Protein AF-A0ABC8WAW1-F1 (afdb_monomer)

Secondary structure (DSSP, 8-state):
------S----HHHHHHTT----HHHHHHHHHHHHHHHHHHHHHHHHHHHHHHHHHTTEES----HHHHHHTT----HHHHHHHHHHTTTGGGHHHHHHHHHHHHHHHH-SS-EEEEEEEEESSS-EEEEEEEEETT-EEESTTTTPPPSEE-TTEEEEEEEEPPTTSS--EEEEEEEE---SSSSPPEEEEEEEE-SSTTSPPEEEEEEE-TTTTTT-HHHHHHHHHH--SEEEEEETTEEEEEEE-SSSSPEEEEEEEE-PPPP-

Sequence (267 aa):
MAENCFGEPVTNETLEKMGLPETRENRAQVAMSVMYDDDRKGQATRLNNRERSEMTENCFGEPVTNETLEKMGLPQTRENRARVAMSVMYDDDRKGQATRYVQNLKQLYGNGASTLCLLYNATGNGITYRARKDWWNGSLYGPSNNNYPPVIFNGQWAAFLHVHDQGAATGSVGAVVYQGTNETGSPPDLLVAWSTPWSQVYSNTAYCQIGDTDFWAGHWDEIEQKLGSTGYSWNSTAQRHVIDVQTERGTSPTFTAVIRLITSSVE

Radius of gyration: 24.32 Å; Cα contacts (8 Å, |Δi|>4): 564; chains: 1; bounding box: 82×60×54 Å

Mean predicted 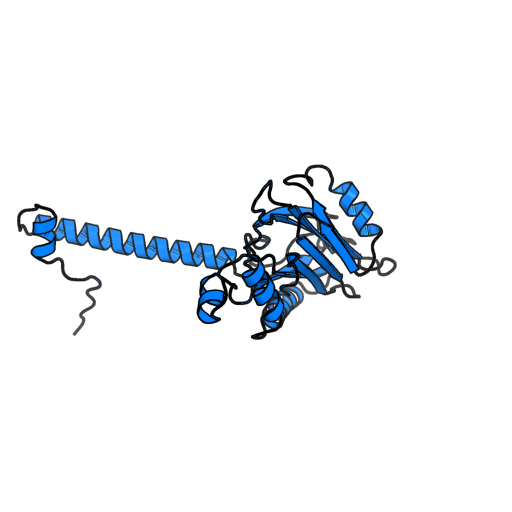aligned error: 11.36 Å

Solvent-accessible surface area (backbone atoms only — not comparable to full-atom values): 13997 Å² total; per-residue (Å²): 142,84,89,86,75,89,72,84,79,86,47,72,68,58,36,58,77,68,73,47,72,98,40,79,64,52,53,51,52,51,50,48,53,51,52,54,48,52,50,48,51,52,47,50,52,50,47,53,50,47,53,50,42,73,38,33,78,47,49,24,55,72,64,36,43,59,68,54,27,52,78,68,75,43,72,78,44,51,58,49,26,13,52,52,12,60,72,46,55,69,45,95,48,19,50,55,54,28,48,52,53,25,50,50,49,45,62,73,68,51,87,68,28,20,33,34,36,37,39,35,29,17,52,24,46,56,30,32,56,75,50,72,47,58,41,75,64,19,44,57,57,61,90,68,80,54,59,75,62,51,48,42,40,10,28,16,26,33,34,44,31,34,26,30,30,88,95,50,94,35,21,14,29,40,34,43,28,29,33,46,78,48,96,86,61,80,33,37,26,43,37,42,33,43,35,25,48,54,53,83,90,51,74,40,15,11,28,47,45,66,43,56,66,77,60,61,76,87,41,59,68,60,49,52,55,50,34,73,71,44,40,40,46,35,65,30,77,46,96,60,34,36,39,44,30,34,36,44,75,73,52,62,16,52,31,40,35,43,35,30,45,67,63,79,82,80,131

Foldseek 3Di:
DDDPDPDDQCDPVNCVVVVHPPDPVVSVVVVVVRVVVVVVVVVVVVVVVVVVCLLPVQKFDDFQALVVCVVVVHPRDLLVSLVVLVVCLPPPNRVVVNVVVLVVQDVVVDDFQKEWEKEAASRSFKWAWDDKDWPQPKFWTDPSPRDFNGIHHHNIIGITMIGHDPPDLFHRWMKTWIWADDPPDATKIKMKIWTQGSDPVAWIFIDIEIGGPPVCVVCVVVVVVVRSVGHQWDWYDDPQKIKTWGWDTDSYIYIYIYIGGNRDDDD

pLDDT: mean 84.45, std 17.97, range [32.31, 98.88]

Structure (mmCIF, N/CA/C/O backbone):
data_AF-A0ABC8WAW1-F1
#
_entry.id   AF-A0ABC8WAW1-F1
#
loop_
_atom_site.group_PDB
_atom_site.id
_atom_site.type_symbol
_atom_site.label_atom_id
_atom_site.label_alt_id
_atom_site.label_comp_id
_atom_site.label_asym_id
_atom_site.label_entity_id
_atom_site.label_seq_id
_atom_site.pdbx_PDB_ins_code
_atom_site.Cartn_x
_atom_site.Cartn_y
_atom_site.Cartn_z
_atom_site.occupancy
_atom_site.B_iso_or_equiv
_atom_site.auth_seq_id
_atom_site.auth_comp_id
_atom_site.auth_asym_id
_atom_site.auth_atom_id
_atom_site.pdbx_PDB_model_num
ATOM 1 N N . MET A 1 1 ? -36.570 -44.549 -3.138 1.00 38.53 1 MET A N 1
ATOM 2 C CA . MET A 1 1 ? -35.994 -43.537 -2.233 1.00 38.53 1 MET A CA 1
ATOM 3 C C . MET A 1 1 ? -35.293 -42.501 -3.089 1.00 38.53 1 MET A C 1
ATOM 5 O O . MET A 1 1 ? -34.277 -42.832 -3.683 1.00 38.53 1 MET A O 1
ATOM 9 N N . ALA A 1 2 ? -35.892 -41.322 -3.229 1.00 32.38 2 ALA A N 1
ATOM 10 C CA . ALA A 1 2 ? -35.260 -40.111 -3.749 1.00 32.38 2 ALA A CA 1
ATOM 11 C C . ALA A 1 2 ? -36.186 -38.933 -3.403 1.00 32.38 2 ALA A C 1
ATOM 13 O O . ALA A 1 2 ? -37.047 -38.563 -4.194 1.00 32.38 2 ALA A O 1
ATOM 14 N N . GLU A 1 3 ? -36.056 -38.403 -2.187 1.00 33.09 3 GLU A N 1
ATOM 15 C CA . GLU A 1 3 ? -36.603 -37.095 -1.821 1.00 33.09 3 GLU A CA 1
ATOM 16 C C . GLU A 1 3 ? -35.475 -36.074 -1.966 1.00 33.09 3 GLU A C 1
ATOM 18 O O . GLU A 1 3 ? -34.629 -35.937 -1.092 1.00 33.09 3 GLU A O 1
ATOM 23 N N . ASN A 1 4 ? -35.454 -35.383 -3.103 1.00 37.44 4 ASN A N 1
ATOM 24 C CA . ASN A 1 4 ? -34.840 -34.065 -3.217 1.00 37.44 4 ASN A CA 1
ATOM 25 C C . ASN A 1 4 ? -35.990 -33.079 -3.435 1.00 37.44 4 ASN A C 1
ATOM 27 O O . ASN A 1 4 ? -36.364 -32.802 -4.572 1.00 37.44 4 ASN A O 1
ATOM 31 N N . CYS A 1 5 ? -36.579 -32.591 -2.346 1.00 35.19 5 CYS A N 1
ATOM 32 C CA . CYS A 1 5 ? -37.456 -31.423 -2.363 1.00 35.19 5 CYS A CA 1
ATOM 33 C C . CYS A 1 5 ? -36.737 -30.317 -1.590 1.00 35.19 5 CYS A C 1
ATOM 35 O O . CYS A 1 5 ? -36.774 -30.285 -0.364 1.00 35.19 5 CYS A O 1
ATOM 37 N N . PHE A 1 6 ? -36.009 -29.464 -2.309 1.00 39.62 6 PHE A N 1
ATOM 38 C CA . PHE A 1 6 ? -35.493 -28.216 -1.752 1.00 39.62 6 PHE A CA 1
ATOM 39 C C . PHE A 1 6 ? -36.656 -27.219 -1.630 1.00 39.62 6 PHE A C 1
ATOM 41 O O . PHE A 1 6 ? -37.360 -26.982 -2.611 1.00 39.62 6 PHE A O 1
ATOM 48 N N . GLY A 1 7 ? -36.834 -26.660 -0.429 1.00 51.91 7 GLY A N 1
ATOM 49 C CA . GLY A 1 7 ? -37.840 -25.646 -0.086 1.00 51.91 7 GLY A CA 1
ATOM 50 C C . GLY A 1 7 ? -38.801 -26.118 1.010 1.00 51.91 7 GLY A C 1
ATOM 51 O O . GLY A 1 7 ? -39.309 -27.238 0.949 1.00 51.91 7 GLY A O 1
ATOM 52 N N . GLU A 1 8 ? -39.047 -25.279 2.023 1.00 54.25 8 GLU A N 1
ATOM 53 C CA . GLU A 1 8 ? -40.097 -25.550 3.014 1.00 54.25 8 GLU A CA 1
ATOM 54 C C . GLU A 1 8 ? -41.466 -25.676 2.310 1.00 54.25 8 GLU A C 1
ATOM 56 O O . GLU A 1 8 ? -41.761 -24.906 1.390 1.00 54.25 8 GLU A O 1
ATOM 61 N N . PRO A 1 9 ? -42.321 -26.639 2.697 1.00 60.41 9 PRO A N 1
ATOM 62 C CA . PRO A 1 9 ? -43.631 -26.800 2.077 1.00 60.41 9 PRO A CA 1
ATOM 63 C C . PRO A 1 9 ? -44.502 -25.562 2.334 1.00 60.41 9 PRO A C 1
ATOM 65 O O . PRO A 1 9 ? -44.691 -25.164 3.481 1.00 60.41 9 PRO A O 1
ATOM 68 N N . VAL A 1 10 ? -45.076 -24.974 1.274 1.00 63.66 10 VAL A N 1
ATOM 69 C CA . VAL A 1 10 ? -46.037 -23.860 1.392 1.00 63.66 10 VAL A CA 1
ATOM 70 C C . VAL A 1 10 ? -47.232 -24.325 2.224 1.00 63.66 10 VAL A C 1
ATOM 72 O O . VAL A 1 10 ? -47.989 -25.202 1.798 1.00 63.66 10 VAL A O 1
ATOM 75 N N . THR A 1 11 ? -47.392 -23.757 3.420 1.00 75.75 11 THR A N 1
ATOM 76 C CA . THR A 1 11 ? -48.446 -24.144 4.362 1.00 75.75 11 THR A CA 1
ATOM 77 C C . THR A 1 11 ? -49.725 -23.343 4.119 1.00 75.75 11 THR A C 1
ATOM 79 O O . THR A 1 11 ? -49.719 -22.284 3.485 1.00 75.75 11 THR A O 1
ATOM 82 N N . ASN A 1 12 ? -50.849 -23.829 4.653 1.00 68.50 12 ASN A N 1
ATOM 83 C CA . ASN A 1 12 ? -52.116 -23.088 4.621 1.00 68.50 12 ASN A CA 1
ATOM 84 C C . ASN A 1 12 ? -52.018 -21.738 5.336 1.00 68.50 12 ASN A C 1
ATOM 86 O O . ASN A 1 12 ? -52.619 -20.763 4.895 1.00 68.50 12 ASN A O 1
ATOM 90 N N . GLU A 1 13 ? -51.174 -21.658 6.363 1.00 74.06 13 GLU A N 1
ATOM 91 C CA . GLU A 1 13 ? -50.898 -20.424 7.091 1.00 74.06 13 GLU A CA 1
ATOM 92 C C . GLU A 1 13 ? -50.236 -19.358 6.194 1.00 74.06 13 GLU A C 1
ATOM 94 O O . GLU A 1 13 ? -50.498 -18.164 6.341 1.00 74.06 13 GLU A O 1
ATOM 99 N N . THR A 1 14 ? -49.405 -19.768 5.225 1.00 69.94 14 THR A N 1
ATOM 100 C CA . THR A 1 14 ? -48.786 -18.858 4.248 1.00 69.94 14 THR A CA 1
ATOM 101 C C . THR A 1 14 ? -49.826 -18.245 3.305 1.00 69.94 14 THR A C 1
ATOM 103 O O . THR A 1 14 ? -49.771 -17.049 3.029 1.00 69.94 14 THR A O 1
ATOM 106 N N . LEU A 1 15 ? -50.800 -19.033 2.837 1.00 64.38 15 LEU A N 1
ATOM 107 C CA . LEU A 1 15 ? -51.861 -18.561 1.934 1.00 64.38 15 LEU A CA 1
ATOM 108 C C . LEU A 1 15 ? -52.845 -17.627 2.645 1.00 64.38 15 LEU A C 1
ATOM 110 O O . LEU A 1 15 ? -53.231 -16.602 2.081 1.00 64.38 15 LEU A O 1
ATOM 114 N N . GLU A 1 16 ? -53.196 -17.946 3.894 1.00 73.06 16 GLU A N 1
ATOM 115 C CA . GLU A 1 16 ? -54.063 -17.110 4.730 1.00 73.06 16 GLU A CA 1
ATOM 116 C C . GLU A 1 16 ? -53.426 -15.747 5.023 1.00 73.06 16 GLU A C 1
ATOM 118 O O . GLU A 1 16 ? -54.088 -14.719 4.874 1.00 73.06 16 GLU A O 1
ATOM 123 N N . LYS A 1 17 ? -52.122 -15.705 5.341 1.00 76.56 17 LYS A N 1
ATOM 124 C CA . LYS A 1 17 ? -51.378 -14.443 5.533 1.00 76.56 17 LYS A CA 1
ATOM 125 C C . LYS A 1 17 ? -51.334 -13.573 4.273 1.00 76.56 17 LYS A C 1
ATOM 127 O O . LYS A 1 17 ? -51.223 -12.355 4.386 1.00 76.56 17 LYS A O 1
ATOM 132 N N . MET A 1 18 ? -51.431 -14.180 3.089 1.00 72.69 18 MET A N 1
ATOM 133 C CA . MET A 1 18 ? -51.460 -13.488 1.795 1.00 72.69 18 MET A CA 1
ATOM 134 C C . MET A 1 18 ? -52.886 -13.173 1.305 1.00 72.69 18 MET A C 1
ATOM 136 O O . MET A 1 18 ? -53.038 -12.563 0.248 1.00 72.69 18 MET A O 1
ATOM 140 N N . GLY A 1 19 ? -53.930 -13.567 2.048 1.00 76.50 19 GLY A N 1
ATOM 141 C CA . GLY A 1 19 ? -55.331 -13.335 1.681 1.00 76.50 19 GLY A CA 1
ATOM 142 C C . GLY A 1 19 ? -55.791 -14.095 0.431 1.00 76.50 19 GLY A C 1
ATOM 143 O O . GLY A 1 19 ? -56.735 -13.665 -0.232 1.00 76.50 19 GLY A O 1
ATOM 144 N N . LEU A 1 20 ? -55.123 -15.199 0.078 1.00 73.44 20 LEU A N 1
ATOM 145 C CA . LEU A 1 20 ? -55.411 -15.972 -1.132 1.00 73.44 20 LEU A CA 1
ATOM 146 C C . LEU A 1 20 ? -56.270 -17.207 -0.810 1.00 73.44 20 LEU A C 1
ATOM 148 O O . LEU A 1 20 ? -55.967 -17.923 0.145 1.00 73.44 20 LEU A O 1
ATOM 152 N N . PRO A 1 21 ? -57.311 -17.517 -1.610 1.00 74.12 21 PRO A N 1
ATOM 153 C CA . PRO A 1 21 ? -58.107 -18.722 -1.403 1.00 74.12 21 PRO A CA 1
ATOM 154 C C . PRO A 1 21 ? -57.276 -19.987 -1.659 1.00 74.12 21 PRO A C 1
ATOM 156 O O . PRO A 1 21 ? -56.415 -20.009 -2.543 1.00 74.12 21 PRO A O 1
ATOM 159 N N . GLU A 1 22 ? -57.562 -21.052 -0.908 1.00 74.31 22 GLU A N 1
ATOM 160 C CA . GLU A 1 22 ? -56.828 -22.323 -0.934 1.00 74.31 22 GLU A CA 1
ATOM 161 C C . GLU A 1 22 ? -57.135 -23.133 -2.206 1.00 74.31 22 GLU A C 1
ATOM 163 O O . GLU A 1 22 ? -57.872 -24.117 -2.211 1.00 74.31 22 GLU A O 1
ATOM 168 N N . THR A 1 23 ? -56.569 -22.693 -3.326 1.00 76.25 23 THR A N 1
ATOM 169 C CA . THR A 1 23 ? -56.676 -23.373 -4.616 1.00 76.25 23 THR A CA 1
ATOM 170 C C . THR A 1 23 ? -55.338 -23.984 -5.010 1.00 76.25 23 THR A C 1
ATOM 172 O O . THR A 1 23 ? -54.260 -23.514 -4.631 1.00 76.25 23 THR A O 1
ATOM 175 N N . ARG A 1 24 ? -55.396 -25.050 -5.816 1.00 69.75 24 ARG A N 1
ATOM 176 C CA . ARG A 1 24 ? -54.202 -25.701 -6.375 1.00 69.75 24 ARG A CA 1
ATOM 177 C C . ARG A 1 24 ? -53.339 -24.723 -7.181 1.00 69.75 24 ARG A C 1
ATOM 179 O O . ARG A 1 24 ? -52.119 -24.845 -7.180 1.00 69.75 24 ARG A O 1
ATOM 186 N N . GLU A 1 25 ? -53.975 -23.760 -7.839 1.00 65.00 25 GLU A N 1
ATOM 187 C CA . GLU A 1 25 ? -53.322 -22.733 -8.648 1.00 65.00 25 GLU A CA 1
ATOM 188 C C . GLU A 1 25 ? -52.611 -21.685 -7.781 1.00 65.00 25 GLU A C 1
ATOM 190 O O . GLU A 1 25 ? -51.430 -21.421 -7.996 1.00 65.00 25 GLU A O 1
ATOM 195 N N . ASN A 1 26 ? -53.265 -21.184 -6.728 1.00 65.88 26 ASN A N 1
ATOM 196 C CA . ASN A 1 26 ? -52.655 -20.222 -5.804 1.00 65.88 26 ASN A CA 1
ATOM 197 C C . ASN A 1 26 ? -51.479 -20.835 -5.034 1.00 65.88 26 ASN A C 1
ATOM 199 O O . ASN A 1 26 ? -50.445 -20.192 -4.869 1.00 65.88 26 ASN A O 1
ATOM 203 N N . ARG A 1 27 ? -51.585 -22.111 -4.634 1.00 70.62 27 ARG A N 1
ATOM 204 C CA . ARG A 1 27 ? -50.461 -22.858 -4.044 1.00 70.62 27 ARG A CA 1
ATOM 205 C C . ARG A 1 27 ? -49.265 -22.950 -4.988 1.00 70.62 27 ARG A C 1
ATOM 207 O O . ARG A 1 27 ? -48.136 -22.755 -4.550 1.00 70.62 27 ARG A O 1
ATOM 214 N N . ALA A 1 28 ? -49.502 -23.228 -6.270 1.00 62.31 28 ALA A N 1
ATOM 215 C CA . ALA A 1 28 ? -48.438 -23.316 -7.266 1.00 62.31 28 ALA A CA 1
ATOM 216 C C . ALA A 1 28 ? -47.782 -21.951 -7.537 1.00 62.31 28 ALA A C 1
ATOM 218 O O . ALA A 1 28 ? -46.563 -21.881 -7.671 1.00 62.31 28 ALA A O 1
ATOM 219 N N . GLN A 1 29 ? -48.564 -20.867 -7.571 1.00 62.28 29 GLN A N 1
ATOM 220 C CA . GLN A 1 29 ? -48.042 -19.510 -7.760 1.00 62.28 29 GLN A CA 1
ATOM 221 C C . GLN A 1 29 ? -47.180 -19.047 -6.580 1.00 62.28 29 GLN A C 1
ATOM 223 O O . GLN A 1 29 ? -46.090 -18.524 -6.805 1.00 62.28 29 GLN A O 1
ATOM 228 N N . VAL A 1 30 ? -47.620 -19.292 -5.340 1.00 67.25 30 VAL A N 1
ATOM 229 C CA . VAL A 1 30 ? -46.839 -18.956 -4.137 1.00 67.25 30 VAL A CA 1
ATOM 230 C C . VAL A 1 30 ? -45.589 -19.831 -4.030 1.00 67.25 30 VAL A C 1
ATOM 232 O O . VAL A 1 30 ? -44.512 -19.326 -3.733 1.00 67.25 30 VAL A O 1
ATOM 235 N N . ALA A 1 31 ? -45.684 -21.127 -4.338 1.00 64.88 31 ALA A N 1
ATOM 236 C CA . ALA A 1 31 ? -44.512 -22.002 -4.373 1.00 64.88 31 ALA A CA 1
ATOM 237 C C . ALA A 1 31 ? -43.479 -21.528 -5.408 1.00 64.88 31 ALA A C 1
ATOM 239 O O . ALA A 1 31 ? -42.295 -21.453 -5.091 1.00 64.88 31 ALA A O 1
ATOM 240 N N . MET A 1 32 ? -43.917 -21.135 -6.611 1.00 57.81 32 MET A N 1
ATOM 241 C CA . MET A 1 32 ? -43.022 -20.536 -7.602 1.00 57.81 32 MET A CA 1
ATOM 242 C C . MET A 1 32 ? -42.416 -19.225 -7.097 1.00 57.81 32 MET A C 1
ATOM 244 O O . MET A 1 32 ? -41.208 -19.061 -7.211 1.00 57.81 32 MET A O 1
ATOM 248 N N . SER A 1 33 ? -43.194 -18.303 -6.515 1.00 60.19 33 SER A N 1
ATOM 249 C CA . SER A 1 33 ? -42.649 -17.024 -6.033 1.00 60.19 33 SER A CA 1
ATOM 250 C C . SER A 1 33 ? -41.631 -17.204 -4.907 1.00 60.19 33 SER A C 1
ATOM 252 O O . SER A 1 33 ? -40.612 -16.524 -4.904 1.00 60.19 33 SER A O 1
ATOM 254 N N . VAL A 1 34 ? -41.871 -18.149 -3.991 1.00 63.72 34 VAL A N 1
ATOM 255 C CA . VAL A 1 34 ? -40.931 -18.493 -2.914 1.00 63.72 34 VAL A CA 1
ATOM 256 C C . VAL A 1 34 ? -39.653 -19.108 -3.486 1.00 63.72 34 VAL A C 1
ATOM 258 O O . VAL A 1 34 ? -38.568 -18.691 -3.093 1.00 63.72 34 VAL A O 1
ATOM 261 N N . MET A 1 35 ? -39.751 -20.015 -4.466 1.00 52.34 35 MET A N 1
ATOM 262 C CA . MET A 1 35 ? -38.575 -20.556 -5.164 1.00 52.34 35 MET A CA 1
ATOM 263 C C . MET A 1 35 ? -37.794 -19.463 -5.906 1.00 52.34 35 MET A C 1
ATOM 265 O O . MET A 1 35 ? -36.573 -19.418 -5.813 1.00 52.34 35 MET A O 1
ATOM 269 N N . TYR A 1 36 ? -38.482 -18.542 -6.591 1.00 45.09 36 TYR A N 1
ATOM 270 C CA . TYR A 1 36 ? -37.852 -17.392 -7.249 1.00 45.09 36 TYR A CA 1
ATOM 271 C C . TYR A 1 36 ? -37.188 -16.434 -6.248 1.00 45.09 36 TYR A C 1
ATOM 273 O O . TYR A 1 36 ? -36.168 -15.825 -6.573 1.00 45.09 36 TYR A O 1
ATOM 281 N N . ASP A 1 37 ? -37.738 -16.276 -5.044 1.00 51.16 37 ASP A N 1
ATOM 282 C CA . ASP A 1 37 ? -37.156 -15.442 -3.990 1.00 51.16 37 ASP A CA 1
ATOM 283 C C . ASP A 1 37 ? -35.962 -16.107 -3.301 1.00 51.16 37 ASP A C 1
ATOM 285 O O . ASP A 1 37 ? -34.977 -15.420 -3.024 1.00 51.16 37 ASP A O 1
ATOM 289 N N . ASP A 1 38 ? -35.998 -17.421 -3.077 1.00 51.81 38 ASP A N 1
ATOM 290 C CA . ASP A 1 38 ? -34.855 -18.187 -2.569 1.00 51.81 38 ASP A CA 1
ATOM 291 C C . ASP A 1 38 ? -33.724 -18.266 -3.598 1.00 51.81 38 ASP A C 1
ATOM 293 O O . 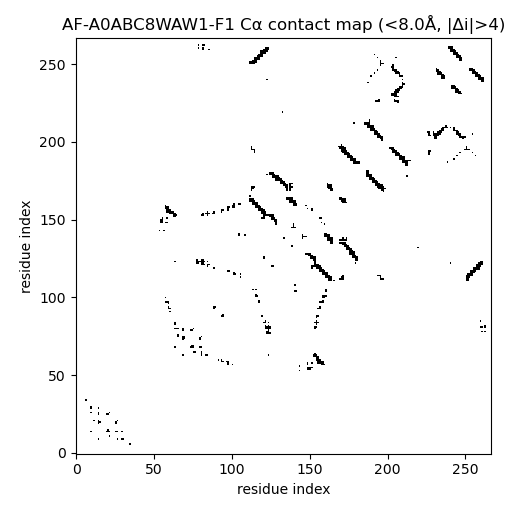ASP A 1 38 ? -32.562 -18.072 -3.238 1.00 51.81 38 ASP A O 1
ATOM 297 N N . ASP A 1 39 ? -34.038 -18.425 -4.888 1.00 47.78 39 ASP A N 1
ATOM 298 C CA . ASP A 1 39 ? -33.049 -18.324 -5.963 1.00 47.78 39 ASP A CA 1
ATOM 299 C C . ASP A 1 39 ? -32.478 -16.904 -6.065 1.00 47.78 39 ASP A C 1
ATOM 301 O O . ASP A 1 39 ? -31.267 -16.749 -6.226 1.00 47.78 39 ASP A O 1
ATOM 305 N N . ARG A 1 40 ? -33.292 -15.849 -5.902 1.00 49.94 40 ARG A N 1
ATOM 306 C CA . ARG A 1 40 ? -32.804 -14.457 -5.872 1.00 49.94 40 ARG A CA 1
ATOM 307 C C . ARG A 1 40 ? -31.945 -14.160 -4.649 1.00 49.94 40 ARG A C 1
ATOM 309 O O . ARG A 1 40 ? -30.924 -13.495 -4.796 1.00 49.94 40 ARG A O 1
ATOM 316 N N . LYS A 1 41 ? -32.302 -14.652 -3.460 1.00 44.94 41 LYS A N 1
ATOM 317 C CA . LYS A 1 41 ? -31.477 -14.524 -2.246 1.00 44.94 41 LYS A CA 1
ATOM 318 C C . LYS A 1 41 ? -30.192 -15.331 -2.375 1.00 44.94 41 LYS A C 1
ATOM 320 O O . LYS A 1 41 ? -29.124 -14.804 -2.096 1.00 44.94 41 LYS A O 1
ATOM 325 N N . GLY A 1 42 ? -30.265 -16.560 -2.881 1.00 44.06 42 GLY A N 1
ATOM 326 C CA . GLY A 1 42 ? -29.109 -17.402 -3.169 1.00 44.06 42 GLY A CA 1
ATOM 327 C C . GLY A 1 42 ? -28.174 -16.774 -4.203 1.00 44.06 42 GLY A C 1
ATOM 328 O O . GLY A 1 42 ? -26.959 -16.780 -4.013 1.00 44.06 42 GLY A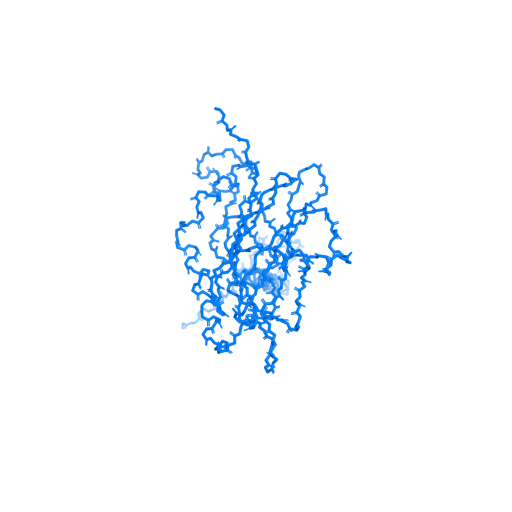 O 1
ATOM 329 N N . GLN A 1 43 ? -28.715 -16.166 -5.262 1.00 42.03 43 GLN A N 1
ATOM 330 C CA . GLN A 1 43 ? -27.947 -15.405 -6.249 1.00 42.03 43 GLN A CA 1
ATOM 331 C C . GLN A 1 43 ? -27.379 -14.112 -5.662 1.00 42.03 43 GLN A C 1
ATOM 333 O O . GLN A 1 43 ? -26.204 -13.855 -5.870 1.00 42.03 43 GLN A O 1
ATOM 338 N N . ALA A 1 44 ? -28.134 -13.340 -4.879 1.00 35.19 44 ALA A N 1
ATOM 339 C CA . ALA A 1 44 ? -27.649 -12.121 -4.229 1.00 35.19 44 ALA A CA 1
ATOM 340 C C . ALA A 1 44 ? -26.565 -12.408 -3.178 1.00 35.19 44 ALA A C 1
ATOM 342 O O . ALA A 1 44 ? -25.589 -11.675 -3.088 1.00 35.19 44 ALA A O 1
ATOM 343 N N . THR A 1 45 ? -26.672 -13.497 -2.412 1.00 41.75 45 THR A N 1
ATOM 344 C CA . THR A 1 45 ? -25.627 -13.940 -1.477 1.00 41.75 45 THR A CA 1
ATOM 345 C C . THR A 1 45 ? -24.399 -14.464 -2.222 1.00 41.75 45 THR A C 1
ATOM 347 O O . THR A 1 45 ? -23.279 -14.169 -1.817 1.00 41.75 45 THR A O 1
ATOM 350 N N . ARG A 1 46 ? -24.574 -15.196 -3.332 1.00 38.34 46 ARG A N 1
ATOM 351 C CA . ARG A 1 46 ? -23.460 -15.642 -4.190 1.00 38.34 46 ARG A CA 1
ATOM 352 C C . ARG A 1 46 ? -22.783 -14.481 -4.914 1.00 38.34 46 ARG A C 1
ATOM 354 O O . ARG A 1 46 ? -21.566 -14.498 -5.017 1.00 38.34 46 ARG A O 1
ATOM 361 N N . LEU A 1 47 ? -23.542 -13.485 -5.365 1.00 38.50 47 LEU A N 1
ATOM 362 C CA . LEU A 1 47 ? -23.032 -12.245 -5.949 1.00 38.50 47 LEU A CA 1
ATOM 363 C C . LEU A 1 47 ? -22.300 -11.432 -4.886 1.00 38.50 47 LEU A C 1
ATOM 365 O O . LEU A 1 47 ? -21.133 -11.156 -5.084 1.00 38.50 47 LEU A O 1
ATOM 369 N N . ASN A 1 48 ? -22.881 -11.218 -3.705 1.00 52.53 48 ASN A N 1
ATOM 370 C CA . ASN A 1 48 ? -22.202 -10.549 -2.593 1.00 52.53 48 ASN A CA 1
ATOM 371 C C . ASN A 1 48 ? -20.934 -11.286 -2.140 1.00 52.53 48 ASN A C 1
ATOM 373 O O . ASN A 1 48 ? -19.975 -10.643 -1.738 1.00 52.53 48 ASN A O 1
ATOM 377 N N . ASN A 1 49 ? -20.906 -12.622 -2.155 1.00 50.59 49 ASN A N 1
ATOM 378 C CA . ASN A 1 49 ? -19.711 -13.392 -1.797 1.00 50.59 49 ASN A CA 1
ATOM 379 C C . ASN A 1 49 ? -18.676 -13.398 -2.918 1.00 50.59 49 ASN A C 1
ATOM 381 O O . ASN A 1 49 ? -17.490 -13.402 -2.623 1.00 50.59 49 ASN A O 1
ATOM 385 N N . ARG A 1 50 ? -19.106 -13.377 -4.181 1.00 49.75 50 ARG A N 1
ATOM 386 C CA . ARG A 1 50 ? -18.226 -13.253 -5.341 1.00 49.75 50 ARG A CA 1
ATOM 387 C C . ARG A 1 50 ? -17.639 -11.853 -5.437 1.00 49.75 50 ARG A C 1
ATOM 389 O O . ARG A 1 50 ? -16.437 -11.750 -5.554 1.00 49.75 50 ARG A O 1
ATOM 396 N N . GLU A 1 51 ? -18.441 -10.805 -5.304 1.00 50.84 51 GLU A N 1
ATOM 397 C CA . GLU A 1 51 ? -17.993 -9.413 -5.233 1.00 50.84 51 GLU A CA 1
ATOM 398 C C . GLU A 1 51 ? -17.072 -9.219 -4.032 1.00 50.84 51 GLU A C 1
ATOM 400 O O . GLU A 1 51 ? -15.994 -8.667 -4.180 1.00 50.84 51 GLU A O 1
ATOM 405 N N . ARG A 1 52 ? -17.421 -9.749 -2.852 1.00 48.16 52 ARG A N 1
ATOM 406 C CA . ARG A 1 52 ? -16.546 -9.683 -1.673 1.00 48.16 52 ARG A CA 1
ATOM 407 C C . ARG A 1 52 ? -15.260 -10.491 -1.864 1.00 48.16 52 ARG A C 1
ATOM 409 O O . ARG A 1 52 ? -14.214 -10.001 -1.474 1.00 48.16 52 ARG A O 1
ATOM 416 N N . SER A 1 53 ? -15.324 -11.664 -2.501 1.00 51.53 53 SER A N 1
ATOM 417 C CA . SER A 1 53 ? -14.157 -12.477 -2.872 1.00 51.53 53 SER A CA 1
ATOM 418 C C . SER A 1 53 ? -13.271 -11.730 -3.865 1.00 51.53 53 SER A C 1
ATOM 420 O O . SER A 1 53 ? -12.102 -11.539 -3.570 1.00 51.53 53 SER A O 1
ATOM 422 N N . GLU A 1 54 ? -13.824 -11.227 -4.972 1.00 51.09 54 GLU A N 1
ATOM 423 C CA . GLU A 1 54 ? -13.149 -10.415 -5.998 1.00 51.09 54 GLU A CA 1
ATOM 424 C C . GLU A 1 54 ? -12.571 -9.113 -5.405 1.00 51.09 54 GLU A C 1
ATOM 426 O O . GLU A 1 54 ? -11.499 -8.669 -5.811 1.00 51.09 54 GLU A O 1
ATOM 431 N N . MET A 1 55 ? -13.227 -8.524 -4.396 1.00 49.88 55 MET A N 1
ATOM 432 C CA . MET A 1 55 ? -12.741 -7.358 -3.649 1.00 49.88 55 MET A CA 1
ATOM 433 C C . MET A 1 55 ? -11.612 -7.682 -2.656 1.00 49.88 55 MET A C 1
ATOM 435 O O . MET A 1 55 ? -10.930 -6.751 -2.225 1.00 49.88 55 MET A O 1
ATOM 439 N N . THR A 1 56 ? -11.412 -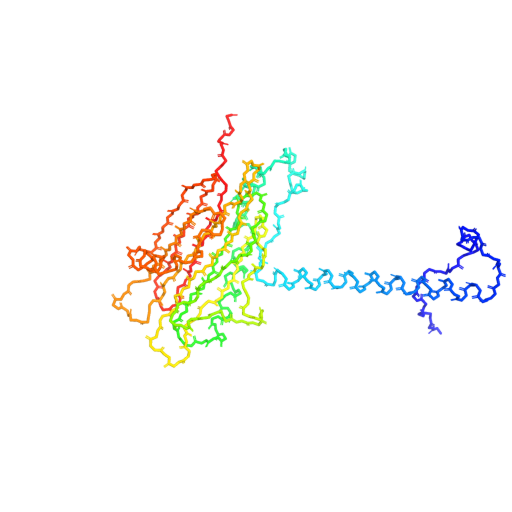8.950 -2.272 1.00 55.78 56 THR A N 1
ATOM 440 C CA . THR A 1 56 ? -10.441 -9.353 -1.237 1.00 55.78 56 THR A CA 1
ATOM 441 C C . THR A 1 56 ? -9.458 -10.445 -1.660 1.00 55.78 56 THR A C 1
ATOM 443 O O . THR A 1 56 ? -8.699 -10.892 -0.806 1.00 55.78 56 THR A O 1
ATOM 446 N N . GLU A 1 57 ? -9.414 -10.891 -2.924 1.00 73.50 57 GLU A N 1
ATOM 447 C CA . GLU A 1 57 ? -8.515 -11.990 -3.357 1.00 73.50 57 GLU A CA 1
ATOM 448 C C . GLU A 1 57 ? -7.041 -11.732 -3.017 1.00 73.50 57 GLU A C 1
ATOM 450 O O . GLU A 1 57 ? -6.251 -12.660 -2.853 1.00 73.50 57 GLU A O 1
ATOM 455 N N . ASN A 1 58 ? -6.676 -10.460 -2.885 1.00 88.75 58 ASN A N 1
ATOM 456 C CA . ASN A 1 58 ? -5.337 -10.002 -2.576 1.00 88.75 58 ASN A CA 1
ATOM 457 C C . ASN A 1 58 ? -5.240 -9.223 -1.249 1.00 88.75 58 ASN A C 1
ATOM 459 O O . ASN A 1 58 ? -4.272 -8.487 -1.047 1.00 88.75 58 ASN A O 1
ATOM 463 N N . CYS A 1 59 ? -6.211 -9.410 -0.346 1.00 93.56 59 CYS A N 1
ATOM 464 C CA . CYS A 1 59 ? -6.218 -8.899 1.026 1.00 93.56 59 CYS A CA 1
ATOM 465 C C . CYS A 1 59 ? -6.199 -10.064 2.031 1.00 93.56 59 CYS A C 1
ATOM 467 O O . CYS A 1 59 ? -7.006 -10.985 1.954 1.00 93.56 59 CYS A O 1
ATOM 469 N N . PHE A 1 60 ? -5.295 -10.006 3.005 1.00 93.56 60 PHE A N 1
ATOM 470 C CA . PHE A 1 60 ? -4.970 -11.101 3.915 1.00 93.56 60 PHE A CA 1
ATOM 471 C C . PHE A 1 60 ? -5.133 -10.685 5.375 1.00 93.56 60 PHE A C 1
ATOM 473 O O . PHE A 1 60 ? -4.700 -9.605 5.791 1.00 93.56 60 PHE A O 1
ATOM 480 N N . GLY A 1 61 ? -5.718 -11.592 6.156 1.00 93.38 61 GLY A N 1
ATOM 481 C CA . GLY A 1 61 ? -6.053 -11.405 7.562 1.00 93.38 61 GLY A CA 1
ATOM 482 C C . GLY A 1 61 ? -7.497 -10.982 7.802 1.00 93.38 61 GLY A C 1
ATOM 483 O O . GLY A 1 61 ? -8.129 -10.336 6.966 1.00 93.38 61 GLY A O 1
ATOM 484 N N . GLU A 1 62 ? -8.011 -11.355 8.972 1.00 93.19 62 GLU A N 1
ATOM 485 C CA . GLU A 1 62 ? -9.365 -10.997 9.391 1.00 93.19 62 GLU A CA 1
ATOM 486 C C . GLU A 1 62 ? -9.450 -9.507 9.752 1.00 93.19 62 GLU A C 1
ATOM 488 O O . GLU A 1 62 ? -8.626 -9.026 10.545 1.00 93.19 62 GLU A O 1
ATOM 493 N N . PRO A 1 63 ? -10.434 -8.761 9.222 1.00 95.69 63 PRO A N 1
ATOM 494 C CA . PRO A 1 63 ? -10.641 -7.371 9.594 1.00 95.69 63 PRO A CA 1
ATOM 495 C C . PRO A 1 63 ? -10.830 -7.180 11.106 1.00 95.69 63 PRO A C 1
ATOM 497 O O . PRO A 1 63 ? -11.577 -7.905 11.760 1.00 95.69 63 PRO A O 1
ATOM 500 N N . VAL A 1 64 ? -10.210 -6.137 11.656 1.00 96.88 64 VAL A N 1
ATOM 501 C CA . VAL A 1 64 ? -10.454 -5.667 13.023 1.00 96.88 64 VAL A CA 1
ATOM 502 C C . VAL A 1 64 ? -11.638 -4.701 13.003 1.00 96.88 64 VAL A C 1
ATOM 504 O O . VAL A 1 64 ? -11.528 -3.569 12.516 1.00 96.88 64 VAL A O 1
ATOM 507 N N . THR A 1 65 ? -12.770 -5.155 13.539 1.00 96.69 65 THR A N 1
ATOM 508 C CA . THR A 1 65 ? -14.076 -4.477 13.505 1.00 96.69 65 THR A CA 1
ATOM 509 C C . THR A 1 65 ? -14.570 -4.113 14.911 1.00 96.69 65 THR A C 1
ATOM 511 O O . THR A 1 65 ? -13.891 -4.349 15.910 1.00 96.69 65 THR A O 1
ATOM 514 N N . ASN A 1 66 ? -15.774 -3.539 15.014 1.00 96.75 66 ASN A N 1
ATOM 515 C CA . ASN A 1 66 ? -16.431 -3.323 16.308 1.00 96.75 66 ASN A CA 1
ATOM 516 C C . ASN A 1 66 ? -16.728 -4.630 17.048 1.00 96.75 66 ASN A C 1
ATOM 518 O O . ASN A 1 66 ? -16.635 -4.654 18.271 1.00 96.75 66 ASN A O 1
ATOM 522 N N . GLU A 1 67 ? -17.019 -5.710 16.322 1.00 97.44 67 GLU A N 1
ATOM 523 C CA . GLU A 1 67 ? -17.224 -7.034 16.912 1.00 97.44 67 GLU A CA 1
ATOM 524 C C . GLU A 1 67 ? -15.924 -7.562 17.537 1.00 97.44 67 GLU A C 1
ATOM 526 O O . GLU A 1 67 ? -15.940 -8.145 18.620 1.00 97.44 67 GLU A O 1
ATOM 531 N N . THR A 1 68 ? -14.774 -7.307 16.897 1.00 96.12 68 THR A N 1
ATOM 532 C CA . THR A 1 68 ? -13.460 -7.612 17.481 1.00 96.12 68 THR A CA 1
ATOM 533 C C . THR A 1 68 ? -13.282 -6.891 18.818 1.00 96.12 68 THR A C 1
ATOM 535 O O . THR A 1 68 ? -12.889 -7.512 19.800 1.00 96.12 68 THR A O 1
ATOM 538 N N . LEU A 1 69 ? -13.614 -5.596 18.879 1.00 97.31 69 LEU A N 1
ATOM 539 C CA . LEU A 1 69 ? -13.492 -4.806 20.107 1.00 97.31 69 LEU A CA 1
ATOM 540 C C . LEU A 1 69 ? -14.459 -5.258 21.202 1.00 97.31 69 LEU A C 1
ATOM 542 O O . LEU A 1 69 ? -14.063 -5.336 22.361 1.00 97.31 69 LEU A O 1
ATOM 546 N N . GLU A 1 70 ? -15.694 -5.599 20.840 1.00 97.38 70 GLU A N 1
ATOM 547 C CA . GLU A 1 70 ? -16.697 -6.120 21.771 1.00 97.38 70 GLU A CA 1
ATOM 548 C C . GLU A 1 70 ? -16.228 -7.415 22.439 1.00 97.38 70 GLU A C 1
ATOM 550 O O . GLU A 1 70 ? -16.249 -7.517 23.664 1.00 97.38 70 GLU A O 1
ATOM 555 N N . LYS A 1 71 ? -15.696 -8.362 21.654 1.00 97.00 71 LYS A N 1
ATOM 556 C CA . LYS A 1 71 ? -15.106 -9.608 22.176 1.00 97.00 71 LYS A CA 1
ATOM 557 C C . LYS A 1 71 ? -13.920 -9.358 23.112 1.00 97.00 71 LYS A C 1
ATOM 559 O O . LYS A 1 71 ? -13.666 -10.166 24.000 1.00 97.00 71 LYS A O 1
ATOM 564 N N . MET A 1 72 ? -13.207 -8.247 22.927 1.00 96.44 72 MET A N 1
ATOM 565 C CA . MET A 1 72 ? -12.087 -7.823 23.775 1.00 96.44 72 MET A CA 1
ATOM 566 C C . MET A 1 72 ? -12.518 -6.959 24.973 1.00 96.44 72 MET A C 1
ATOM 568 O O . MET A 1 72 ? -11.665 -6.570 25.768 1.00 96.44 72 MET A O 1
ATOM 572 N N . GLY A 1 73 ? -13.806 -6.623 25.109 1.00 97.12 73 GLY A N 1
ATOM 573 C CA . GLY A 1 73 ? -14.296 -5.715 26.150 1.00 97.12 73 GLY A CA 1
ATOM 574 C C . GLY A 1 73 ? -13.814 -4.267 25.992 1.00 97.12 73 GLY A C 1
ATOM 575 O O . GLY A 1 73 ? -13.725 -3.536 26.977 1.00 97.12 73 GLY A O 1
ATOM 576 N N . LEU A 1 74 ? -13.470 -3.846 24.770 1.00 96.19 74 LEU A N 1
ATOM 577 C CA . LEU A 1 74 ? -12.965 -2.506 24.469 1.00 96.19 74 LEU A CA 1
ATOM 578 C C . LEU A 1 74 ? -14.077 -1.587 23.931 1.00 96.19 74 LEU A C 1
ATOM 580 O O . LEU A 1 74 ? -14.936 -2.039 23.171 1.00 96.19 74 LEU A O 1
ATOM 584 N N . PRO A 1 75 ? -14.042 -0.272 24.234 1.00 97.19 75 PRO A N 1
ATOM 585 C CA . PRO A 1 75 ? -14.944 0.696 23.612 1.00 97.19 75 PRO A CA 1
ATOM 586 C C . PRO A 1 75 ? -14.836 0.669 22.083 1.00 97.19 75 PRO A C 1
ATOM 588 O O . PRO A 1 75 ? -13.726 0.674 21.550 1.00 97.19 75 PRO A O 1
ATOM 591 N N . GLN A 1 76 ? -15.971 0.704 21.379 1.00 95.75 76 GLN A N 1
ATOM 592 C CA . GLN A 1 76 ? -16.063 0.578 19.917 1.00 95.75 76 GLN A CA 1
ATOM 593 C C . GLN A 1 76 ? -15.657 1.863 19.160 1.00 95.75 76 GLN A C 1
ATOM 595 O O . GLN A 1 76 ? -16.413 2.408 18.354 1.00 95.75 76 GLN A O 1
ATOM 600 N N . THR A 1 77 ? -14.450 2.367 19.420 1.00 94.31 77 THR A N 1
ATOM 601 C CA . THR A 1 77 ? -13.903 3.582 18.797 1.00 94.31 77 THR A CA 1
ATOM 602 C C . THR A 1 77 ? -12.977 3.254 17.628 1.00 94.31 77 THR A C 1
ATOM 604 O O . THR A 1 77 ? -12.387 2.171 17.553 1.00 94.31 77 THR A O 1
ATOM 607 N N . ARG A 1 78 ? -12.811 4.212 16.709 1.00 93.56 78 ARG A N 1
ATOM 608 C CA . ARG A 1 78 ? -11.866 4.102 15.591 1.00 93.56 78 ARG A CA 1
ATOM 609 C C . ARG A 1 78 ? -10.431 3.923 16.089 1.00 93.56 78 ARG A C 1
ATOM 611 O O . ARG A 1 78 ? -9.703 3.086 15.563 1.00 93.56 78 ARG A O 1
ATOM 618 N N . GLU A 1 79 ? -10.039 4.665 17.118 1.00 95.06 79 GLU A N 1
ATOM 619 C CA . GLU A 1 79 ? -8.724 4.585 17.750 1.00 95.06 79 GLU A CA 1
ATOM 620 C C . GLU A 1 79 ? -8.460 3.195 18.323 1.00 95.06 79 GLU A C 1
ATOM 622 O O . GLU A 1 79 ? -7.374 2.655 18.121 1.00 95.06 79 GLU A O 1
ATOM 627 N N . ASN A 1 80 ? -9.446 2.580 18.980 1.00 96.19 80 ASN A N 1
ATOM 628 C CA . ASN A 1 80 ? -9.287 1.225 19.498 1.00 96.19 80 ASN A CA 1
ATOM 629 C C . ASN A 1 80 ? -9.178 0.205 18.362 1.00 96.19 80 ASN A C 1
ATOM 631 O O . ASN A 1 80 ? -8.309 -0.663 18.422 1.00 96.19 80 ASN A O 1
ATOM 635 N N . ARG A 1 81 ? -9.962 0.346 17.281 1.00 97.00 81 ARG A N 1
ATOM 636 C CA . ARG A 1 81 ? -9.813 -0.509 16.089 1.00 97.00 81 ARG A CA 1
ATOM 637 C C . ARG A 1 81 ? -8.424 -0.360 15.465 1.00 97.00 81 ARG A C 1
ATOM 639 O O . ARG A 1 81 ? -7.822 -1.360 15.087 1.00 97.00 81 ARG A O 1
ATOM 646 N N . ALA A 1 82 ? -7.900 0.862 15.381 1.00 96.69 82 ALA A N 1
ATOM 647 C CA . ALA A 1 82 ? -6.562 1.138 14.858 1.00 96.69 82 ALA A CA 1
ATOM 648 C C . ALA A 1 82 ? -5.458 0.544 15.751 1.00 96.69 82 ALA A C 1
ATOM 650 O O . ALA A 1 82 ? -4.518 -0.070 15.249 1.00 96.69 82 ALA A O 1
ATOM 651 N N . ARG A 1 83 ? -5.585 0.674 17.079 1.00 96.56 83 ARG A N 1
ATOM 652 C CA . ARG A 1 83 ? -4.642 0.088 18.047 1.00 96.56 83 ARG A CA 1
ATOM 653 C C . ARG A 1 83 ? -4.616 -1.430 17.977 1.00 96.56 83 ARG A C 1
ATOM 655 O O . ARG A 1 83 ? -3.535 -2.004 17.912 1.00 96.56 83 ARG A O 1
ATOM 662 N N . VAL A 1 84 ? -5.788 -2.063 17.952 1.00 97.19 84 VAL A N 1
ATOM 663 C CA . VAL A 1 84 ? -5.888 -3.522 17.828 1.00 97.19 84 VAL A CA 1
ATOM 664 C C . VAL A 1 84 ? -5.345 -3.980 16.476 1.00 97.19 84 VAL A C 1
ATOM 666 O O . VAL A 1 84 ? -4.590 -4.942 16.425 1.00 97.19 84 VAL A O 1
ATOM 669 N N . ALA A 1 85 ? -5.616 -3.258 15.383 1.00 97.56 85 ALA A N 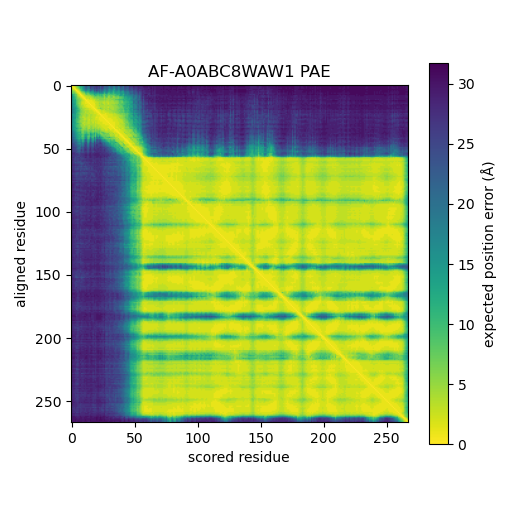1
ATOM 670 C CA . ALA A 1 85 ? -4.976 -3.550 14.101 1.00 97.56 85 ALA A CA 1
ATOM 671 C C . ALA A 1 85 ? -3.444 -3.484 14.197 1.00 97.56 85 ALA A C 1
ATOM 673 O O . ALA A 1 85 ? -2.765 -4.384 13.716 1.00 97.56 85 ALA A O 1
ATOM 674 N N . MET A 1 86 ? -2.866 -2.479 14.855 1.00 96.81 86 MET A N 1
ATOM 675 C CA . MET A 1 86 ? -1.411 -2.436 15.044 1.00 96.81 86 MET A CA 1
ATOM 676 C C . MET A 1 86 ? -0.876 -3.621 15.857 1.00 96.81 86 MET A C 1
ATOM 678 O O . MET A 1 86 ? 0.194 -4.129 15.523 1.00 96.81 86 MET A O 1
ATOM 682 N N . SER A 1 87 ? -1.597 -4.082 16.888 1.00 95.50 87 SER A N 1
ATOM 683 C CA . SER A 1 87 ? -1.138 -5.210 17.707 1.00 95.50 87 SER A CA 1
ATOM 684 C C . SER A 1 87 ? -1.173 -6.543 16.964 1.00 95.50 87 SER A C 1
ATOM 686 O O . SER A 1 87 ? -0.307 -7.370 17.211 1.00 95.50 87 SER A O 1
ATOM 688 N N . VAL A 1 88 ? -2.118 -6.732 16.034 1.00 94.31 88 VAL A N 1
ATOM 689 C CA . VAL A 1 88 ? -2.305 -8.006 15.308 1.00 94.31 88 VAL A CA 1
ATOM 690 C C . VAL A 1 88 ? -1.622 -8.059 13.938 1.00 94.31 88 VAL A C 1
ATOM 692 O O . VAL A 1 88 ? -1.824 -8.998 13.172 1.00 94.31 88 VAL A O 1
ATOM 695 N N . MET A 1 89 ? -0.807 -7.056 13.594 1.00 94.38 89 MET A N 1
ATOM 696 C CA . MET A 1 89 ? -0.195 -6.923 12.263 1.00 94.38 89 MET A CA 1
ATOM 697 C C . MET A 1 89 ? 0.611 -8.158 11.822 1.00 94.38 89 MET A C 1
ATOM 699 O O . MET A 1 89 ? 0.680 -8.450 10.625 1.00 94.38 89 MET A O 1
ATOM 703 N N . TYR A 1 90 ? 1.219 -8.876 12.767 1.00 89.69 90 TYR A N 1
ATOM 704 C CA . TYR A 1 90 ? 2.010 -10.083 12.506 1.00 89.69 90 TYR A CA 1
ATOM 705 C C . TYR A 1 90 ? 1.356 -11.372 13.020 1.00 89.69 90 TYR A C 1
ATOM 707 O O . TYR A 1 90 ? 1.935 -12.445 12.849 1.00 89.69 90 TYR A O 1
ATOM 715 N N . ASP A 1 91 ? 0.167 -11.280 13.613 1.00 88.88 91 ASP A N 1
ATOM 716 C CA . ASP A 1 91 ? -0.542 -12.434 14.161 1.00 88.88 91 ASP A CA 1
ATOM 717 C C . ASP A 1 91 ? -1.069 -13.328 13.033 1.00 88.88 91 ASP A C 1
ATOM 719 O O . ASP A 1 91 ? -1.201 -12.892 11.886 1.00 88.88 91 ASP A O 1
ATOM 723 N N . ASP A 1 92 ? -1.352 -14.593 13.354 1.00 85.06 92 ASP A N 1
ATOM 724 C CA . ASP A 1 92 ? -1.963 -15.590 12.459 1.00 85.06 92 ASP A CA 1
ATOM 725 C C . ASP A 1 92 ? -1.305 -15.712 11.069 1.00 85.06 92 ASP A C 1
ATOM 727 O O . ASP A 1 92 ? -1.953 -16.067 10.085 1.00 85.06 92 ASP A O 1
ATOM 731 N N . ASP A 1 93 ? -0.009 -15.393 10.968 1.00 89.00 93 ASP A N 1
ATOM 732 C CA . ASP A 1 93 ? 0.766 -15.427 9.723 1.00 89.00 93 ASP A CA 1
ATOM 733 C C . ASP A 1 93 ? 0.186 -14.546 8.589 1.00 89.00 93 ASP A C 1
ATOM 735 O O . ASP A 1 93 ? 0.441 -14.775 7.404 1.00 89.00 93 ASP A O 1
ATOM 739 N N . ARG A 1 94 ? -0.571 -13.490 8.926 1.00 90.56 94 ARG A N 1
ATOM 740 C CA . ARG A 1 94 ? -1.243 -12.605 7.948 1.00 90.56 94 ARG A CA 1
ATOM 741 C C . ARG A 1 94 ? -0.271 -12.006 6.930 1.00 90.56 94 ARG A C 1
ATOM 743 O O . ARG A 1 94 ? -0.500 -12.071 5.722 1.00 90.56 94 ARG A O 1
ATOM 750 N N . LYS A 1 95 ? 0.861 -11.470 7.406 1.00 94.31 95 LYS A N 1
ATOM 751 C CA . LYS A 1 95 ? 1.923 -10.948 6.528 1.00 94.31 95 LYS A CA 1
ATOM 752 C C . LYS A 1 95 ? 2.561 -12.061 5.696 1.00 94.31 95 LYS A C 1
ATOM 754 O O . LYS A 1 95 ? 2.909 -11.828 4.538 1.00 94.31 95 LYS A O 1
ATOM 759 N N . GLY A 1 96 ? 2.731 -13.257 6.259 1.00 94.19 96 GLY A N 1
ATOM 760 C CA . GLY A 1 96 ? 3.310 -14.393 5.546 1.00 94.19 96 GLY A CA 1
ATOM 761 C C . GLY A 1 96 ? 2.418 -14.880 4.408 1.00 94.19 96 GLY A C 1
ATOM 762 O O . GLY A 1 96 ? 2.927 -15.153 3.324 1.00 94.19 96 GLY A O 1
ATOM 763 N N . GLN A 1 97 ? 1.096 -14.901 4.596 1.00 93.44 97 GLN A N 1
ATOM 764 C CA . GLN A 1 97 ? 0.131 -15.184 3.527 1.00 93.44 97 GLN A CA 1
ATOM 765 C C . GLN A 1 97 ? 0.245 -14.168 2.384 1.00 93.44 97 GLN A C 1
ATOM 767 O O . GLN A 1 97 ? 0.445 -14.565 1.234 1.00 93.44 97 GLN A O 1
ATOM 772 N N . ALA A 1 98 ? 0.229 -12.872 2.713 1.00 95.12 98 ALA A N 1
ATOM 773 C CA . ALA A 1 98 ? 0.414 -11.790 1.747 1.00 95.12 98 ALA A CA 1
ATOM 774 C C . ALA A 1 98 ? 1.749 -11.911 0.991 1.00 95.12 98 ALA A C 1
ATOM 776 O O . ALA A 1 98 ? 1.800 -11.793 -0.232 1.00 95.12 98 ALA A O 1
ATOM 777 N N . THR A 1 99 ? 2.826 -12.226 1.715 1.00 96.31 99 THR A N 1
ATOM 778 C CA . THR A 1 99 ? 4.176 -12.411 1.164 1.00 96.31 99 THR A CA 1
ATOM 779 C C . THR A 1 99 ? 4.229 -13.589 0.194 1.00 96.31 99 THR A C 1
ATOM 781 O O . THR A 1 99 ? 4.722 -13.446 -0.923 1.00 96.31 99 THR A O 1
ATOM 784 N N . ARG A 1 100 ? 3.683 -14.748 0.578 1.00 94.88 100 ARG A N 1
ATOM 785 C CA . ARG A 1 100 ? 3.645 -15.937 -0.285 1.00 94.88 100 ARG A CA 1
ATOM 786 C C . ARG A 1 100 ? 2.841 -15.684 -1.554 1.00 94.88 100 ARG A C 1
ATOM 788 O O . ARG A 1 100 ? 3.255 -16.124 -2.621 1.00 94.88 100 ARG A O 1
ATOM 795 N N . TYR A 1 101 ? 1.741 -14.938 -1.462 1.00 93.62 101 TYR A N 1
ATOM 796 C CA . TYR A 1 101 ? 0.948 -14.563 -2.629 1.00 93.62 101 TYR A CA 1
ATOM 797 C C . TYR A 1 101 ? 1.780 -13.790 -3.667 1.00 93.62 101 TYR A C 1
ATOM 799 O O . TYR A 1 101 ? 1.882 -14.225 -4.815 1.00 93.62 101 TYR A O 1
ATOM 807 N N . VAL A 1 102 ? 2.456 -12.703 -3.274 1.00 93.88 102 VAL A N 1
ATOM 808 C CA . VAL A 1 102 ? 3.282 -11.916 -4.217 1.00 93.88 102 VAL A CA 1
ATOM 809 C C . VAL A 1 102 ? 4.539 -12.652 -4.677 1.00 93.88 102 VAL A C 1
ATOM 811 O O . VAL A 1 102 ? 4.972 -12.467 -5.813 1.00 93.88 102 VAL A O 1
ATOM 814 N N . GLN A 1 103 ? 5.103 -13.533 -3.847 1.00 95.19 103 GLN A N 1
ATOM 815 C CA . GLN A 1 103 ? 6.202 -14.412 -4.253 1.00 95.19 103 GLN A CA 1
ATOM 816 C C . GLN A 1 103 ? 5.762 -15.412 -5.326 1.00 95.19 103 GLN A C 1
ATOM 818 O O . GLN A 1 103 ? 6.486 -15.608 -6.300 1.00 95.19 103 GLN A O 1
ATOM 823 N N . ASN A 1 104 ? 4.568 -15.995 -5.198 1.00 91.75 104 ASN A N 1
ATOM 824 C CA . ASN A 1 104 ? 4.006 -16.882 -6.215 1.00 91.75 104 ASN A CA 1
ATOM 825 C C . ASN A 1 104 ? 3.749 -16.124 -7.525 1.00 91.75 104 ASN A C 1
ATOM 827 O O . ASN A 1 104 ? 4.136 -16.604 -8.588 1.00 91.75 104 ASN A O 1
ATOM 831 N N . LEU A 1 105 ? 3.190 -14.908 -7.460 1.00 91.56 105 LEU A N 1
ATOM 832 C CA . LEU A 1 105 ? 3.055 -14.048 -8.642 1.00 91.56 105 LEU A CA 1
ATOM 833 C C . LEU A 1 105 ? 4.414 -13.771 -9.293 1.00 91.56 105 LEU A C 1
ATOM 835 O O . LEU A 1 105 ? 4.538 -13.847 -10.513 1.00 91.56 105 LEU A O 1
ATOM 839 N N . LYS A 1 106 ? 5.453 -13.497 -8.493 1.00 92.50 106 LYS A N 1
ATOM 840 C CA . LYS A 1 106 ? 6.801 -13.253 -9.014 1.00 92.50 106 LYS A CA 1
ATOM 841 C C . LYS A 1 106 ? 7.378 -14.489 -9.705 1.00 92.50 106 LYS A C 1
ATOM 843 O O . LYS A 1 106 ? 8.005 -14.353 -10.753 1.00 92.50 106 LYS A O 1
ATOM 848 N N . GLN A 1 107 ? 7.169 -15.680 -9.150 1.00 91.75 107 GLN A N 1
ATOM 849 C CA . GLN A 1 107 ? 7.610 -16.929 -9.776 1.00 91.75 107 GLN A CA 1
ATOM 850 C C . GLN A 1 107 ? 6.919 -17.163 -11.125 1.00 91.75 107 GLN A C 1
ATOM 852 O O . GLN A 1 107 ? 7.585 -17.559 -12.078 1.00 91.75 107 GLN A O 1
ATOM 857 N N . LEU A 1 108 ? 5.618 -16.870 -11.219 1.00 88.94 108 LEU A N 1
ATOM 858 C CA . LEU A 1 108 ? 4.852 -16.971 -12.466 1.00 88.94 108 LEU A CA 1
ATOM 859 C C . LEU A 1 108 ? 5.291 -15.934 -13.508 1.00 88.94 108 LEU A C 1
ATOM 861 O O . LEU A 1 108 ? 5.379 -16.249 -14.693 1.00 88.94 108 LEU A O 1
ATOM 865 N N . TYR A 1 109 ? 5.589 -14.711 -13.068 1.00 88.56 109 TYR A N 1
ATOM 866 C CA . TYR A 1 109 ? 6.109 -13.655 -13.932 1.00 88.56 109 TYR A CA 1
ATOM 867 C C . TYR A 1 109 ? 7.513 -13.983 -14.466 1.00 88.56 109 TYR A C 1
ATOM 869 O O . TYR A 1 109 ? 7.812 -13.750 -15.635 1.00 88.56 109 TYR A O 1
ATOM 877 N N . GLY A 1 110 ? 8.374 -14.541 -13.613 1.00 89.31 110 GLY A N 1
ATOM 878 C CA . GLY A 1 110 ? 9.736 -14.923 -13.962 1.00 89.31 110 GLY A CA 1
ATOM 879 C C . GLY A 1 110 ? 10.715 -13.746 -13.960 1.00 89.31 110 GLY A C 1
ATOM 880 O O . GLY A 1 110 ? 10.750 -12.925 -13.034 1.00 89.31 110 GLY A O 1
ATOM 881 N N . ASN A 1 111 ? 11.575 -13.703 -14.978 1.00 87.81 111 ASN A N 1
ATOM 882 C CA . ASN A 1 111 ? 12.674 -12.743 -15.068 1.00 87.81 111 ASN A CA 1
ATOM 883 C C . ASN A 1 111 ? 12.176 -11.351 -15.460 1.00 87.81 111 ASN A C 1
ATOM 885 O O . ASN A 1 111 ? 11.404 -11.206 -16.399 1.00 87.81 111 ASN A O 1
ATOM 889 N N . GLY A 1 112 ? 12.683 -10.331 -14.770 1.00 89.56 112 GLY A N 1
ATOM 890 C CA . GLY A 1 112 ? 12.336 -8.937 -15.025 1.00 89.56 112 GLY A CA 1
ATOM 891 C C . GLY A 1 112 ? 12.366 -8.093 -13.757 1.00 89.56 112 GLY A C 1
ATOM 892 O O . GLY A 1 112 ? 12.293 -8.635 -12.646 1.00 89.56 112 GLY A O 1
ATOM 893 N N . ALA A 1 113 ? 12.484 -6.776 -13.926 1.00 93.81 113 ALA A N 1
ATOM 894 C CA . ALA A 1 113 ? 12.373 -5.820 -12.830 1.00 93.81 113 ALA A CA 1
ATOM 895 C C . ALA A 1 113 ? 10.928 -5.780 -12.304 1.00 93.81 113 ALA A C 1
ATOM 897 O O . ALA A 1 113 ? 9.975 -5.576 -13.051 1.00 93.81 113 ALA A O 1
ATOM 898 N N . SER A 1 114 ? 10.742 -5.986 -11.008 1.00 96.44 114 SER A N 1
ATOM 899 C CA . SER A 1 114 ? 9.405 -6.052 -10.406 1.00 96.44 114 SER A CA 1
ATOM 900 C C . SER A 1 114 ? 9.434 -5.561 -8.971 1.00 96.44 114 SER A C 1
ATOM 902 O O . SER A 1 114 ? 10.499 -5.497 -8.381 1.00 96.44 114 SER A O 1
ATOM 904 N N . THR A 1 115 ? 8.288 -5.265 -8.381 1.00 98.50 115 THR A N 1
ATOM 905 C CA . THR A 1 115 ? 8.177 -4.844 -6.984 1.00 98.50 115 THR A CA 1
ATOM 906 C C . THR A 1 115 ? 7.059 -5.634 -6.320 1.00 98.50 115 THR A C 1
ATOM 908 O O . THR A 1 115 ? 5.919 -5.620 -6.787 1.00 98.50 115 THR A O 1
ATOM 911 N N . LEU A 1 116 ? 7.397 -6.357 -5.252 1.00 98.44 116 LEU A N 1
ATOM 912 C CA . LEU A 1 116 ? 6.453 -7.148 -4.467 1.00 98.44 116 LEU A CA 1
ATOM 913 C C . LEU A 1 116 ? 5.851 -6.223 -3.404 1.00 98.44 116 LEU A C 1
ATOM 915 O O . LEU A 1 116 ? 6.476 -5.975 -2.374 1.00 98.44 116 LEU A O 1
ATOM 919 N N . CYS A 1 117 ? 4.676 -5.663 -3.673 1.00 98.56 117 CYS A N 1
ATOM 920 C CA . CYS A 1 117 ? 4.077 -4.625 -2.841 1.00 98.56 117 CYS A CA 1
ATOM 921 C C . CYS A 1 117 ? 3.178 -5.224 -1.758 1.00 98.56 117 CYS A C 1
ATOM 923 O O . CYS A 1 117 ? 2.262 -5.988 -2.060 1.00 98.56 117 CYS A O 1
ATOM 925 N N . LEU A 1 118 ? 3.415 -4.824 -0.507 1.00 98.50 118 LEU A N 1
ATOM 926 C CA . LEU A 1 118 ? 2.648 -5.190 0.682 1.00 98.50 118 LEU A CA 1
ATOM 927 C C . LEU A 1 118 ? 2.175 -3.920 1.403 1.00 98.50 118 LEU A C 1
ATOM 929 O O . LEU A 1 118 ? 2.996 -3.109 1.828 1.00 98.50 118 LEU A O 1
ATOM 933 N N . LEU A 1 119 ? 0.867 -3.741 1.566 1.00 98.62 119 LEU A N 1
ATOM 934 C CA . LEU A 1 119 ? 0.264 -2.574 2.221 1.00 98.62 119 LEU A CA 1
ATOM 935 C C . LEU A 1 119 ? -0.542 -3.028 3.440 1.00 98.62 119 LEU A C 1
ATOM 937 O O . LEU A 1 119 ? -1.477 -3.805 3.291 1.00 98.62 119 LEU A O 1
ATOM 941 N N . TYR A 1 120 ? -0.232 -2.522 4.630 1.00 98.62 120 TYR A N 1
ATOM 942 C CA . TYR A 1 120 ? -1.011 -2.776 5.841 1.00 98.62 120 TYR A CA 1
ATOM 943 C C . TYR A 1 120 ? -1.880 -1.579 6.206 1.00 98.62 120 TYR A C 1
ATOM 945 O O . TYR A 1 120 ? -1.384 -0.451 6.285 1.00 98.62 120 TYR A O 1
ATOM 953 N N . ASN A 1 121 ? -3.158 -1.827 6.487 1.00 98.38 121 ASN A N 1
ATOM 954 C CA . ASN A 1 121 ? -4.074 -0.802 6.972 1.00 98.38 121 ASN A CA 1
ATOM 955 C C . ASN A 1 121 ? -4.352 -0.964 8.474 1.00 98.38 121 ASN A C 1
ATOM 957 O O . ASN A 1 121 ? -5.016 -1.904 8.897 1.00 98.38 121 ASN A O 1
ATOM 961 N N . ALA A 1 122 ? -3.930 0.018 9.265 1.00 97.88 122 ALA A N 1
ATOM 962 C CA . ALA A 1 122 ? -4.230 0.177 10.685 1.00 97.88 122 ALA A CA 1
ATOM 963 C C . ALA A 1 122 ? -4.835 1.561 10.990 1.00 97.88 122 ALA A C 1
ATOM 965 O O . ALA A 1 122 ? -4.504 2.220 11.978 1.00 97.88 122 ALA A O 1
ATOM 966 N N . THR A 1 123 ? -5.699 2.058 10.105 1.00 96.81 123 THR A N 1
ATOM 967 C CA . THR A 1 123 ? -6.339 3.379 10.237 1.00 96.81 123 THR A CA 1
ATOM 968 C C . THR A 1 123 ? -7.612 3.369 11.087 1.00 96.81 123 THR A C 1
ATOM 970 O O . THR A 1 123 ? -8.226 4.421 11.298 1.00 96.81 123 THR A O 1
ATOM 973 N N . GLY A 1 124 ? -8.031 2.193 11.563 1.00 95.31 124 GLY A N 1
ATOM 974 C CA . GLY A 1 124 ? -9.271 1.981 12.306 1.00 95.31 124 GLY A CA 1
ATOM 975 C C . GLY A 1 124 ? -10.508 1.803 11.424 1.00 95.31 124 GLY A C 1
ATOM 976 O O . GLY A 1 124 ? -11.544 1.396 11.936 1.00 95.31 124 GLY A O 1
ATOM 977 N N . ASN A 1 125 ? -10.417 2.056 10.115 1.00 95.00 125 ASN A N 1
ATOM 978 C CA . ASN A 1 125 ? -11.483 1.855 9.127 1.00 95.00 125 ASN A CA 1
ATOM 979 C C . ASN A 1 125 ? -10.907 1.245 7.840 1.00 95.00 125 ASN A C 1
ATOM 981 O O . ASN A 1 125 ? -9.694 1.119 7.706 1.00 95.00 125 ASN A O 1
ATOM 985 N N . GLY A 1 126 ? -11.761 0.853 6.891 1.00 95.31 126 GLY A N 1
ATOM 986 C CA . GLY A 1 126 ? -11.300 0.487 5.550 1.00 95.31 126 GLY A CA 1
ATOM 987 C C . GLY A 1 126 ? -10.768 1.700 4.781 1.00 95.31 126 GLY A C 1
ATOM 988 O O . GLY A 1 126 ? -11.306 2.798 4.923 1.00 95.31 126 GLY A O 1
ATOM 989 N N . ILE A 1 127 ? -9.730 1.493 3.971 1.00 96.88 127 ILE A N 1
ATOM 990 C CA . ILE A 1 127 ? -9.243 2.476 2.994 1.00 96.88 127 ILE A CA 1
ATOM 991 C C . ILE A 1 127 ? -9.635 2.020 1.589 1.00 96.88 127 ILE A C 1
ATOM 993 O O . ILE A 1 127 ? -9.623 0.821 1.308 1.00 96.88 127 ILE A O 1
ATOM 997 N N . THR A 1 128 ? -10.011 2.957 0.721 1.00 95.31 128 THR A N 1
ATOM 998 C CA . THR A 1 128 ? -10.619 2.651 -0.587 1.00 95.31 128 THR A CA 1
ATOM 999 C C . THR A 1 128 ? -9.728 3.101 -1.732 1.00 95.31 128 THR A C 1
ATOM 1001 O O . THR A 1 128 ? -9.147 4.178 -1.673 1.00 95.31 128 THR A O 1
ATOM 1004 N N . TYR A 1 129 ? -9.574 2.282 -2.767 1.00 94.50 129 TYR A N 1
ATOM 1005 C CA . TYR A 1 129 ? -8.783 2.645 -3.940 1.00 94.50 129 TYR A CA 1
ATOM 1006 C C . TYR A 1 129 ? -9.356 3.895 -4.628 1.00 94.50 129 TYR A C 1
ATOM 1008 O O . TYR A 1 129 ? -10.570 4.017 -4.800 1.00 94.50 129 TYR A O 1
ATOM 1016 N N . ARG A 1 130 ? -8.480 4.815 -5.052 1.00 94.19 130 ARG A N 1
ATOM 1017 C CA . ARG A 1 130 ? -8.868 6.044 -5.767 1.00 94.19 130 ARG A CA 1
ATOM 1018 C C . ARG A 1 130 ? -8.212 6.185 -7.120 1.00 94.19 130 ARG A C 1
ATOM 1020 O O . ARG A 1 130 ? -8.882 6.445 -8.114 1.00 94.19 130 ARG A O 1
ATOM 1027 N N . ALA A 1 131 ? -6.893 6.073 -7.142 1.00 94.56 131 ALA A N 1
ATOM 1028 C CA . ALA A 1 131 ? -6.105 6.380 -8.316 1.00 94.56 131 ALA A CA 1
ATOM 1029 C C . ALA A 1 131 ? -4.815 5.572 -8.321 1.00 94.56 131 ALA A C 1
ATOM 1031 O O . ALA A 1 131 ? -4.344 5.089 -7.288 1.00 94.56 131 ALA A O 1
ATOM 1032 N N . ARG A 1 132 ? -4.225 5.473 -9.506 1.00 94.88 132 ARG A N 1
ATOM 1033 C CA . ARG A 1 132 ? -2.914 4.879 -9.722 1.00 94.88 132 ARG A CA 1
ATOM 1034 C C . ARG A 1 132 ? -2.146 5.663 -10.764 1.00 94.88 132 ARG A C 1
ATOM 1036 O O . ARG A 1 132 ? -2.741 6.351 -11.596 1.00 94.88 132 ARG A O 1
ATOM 1043 N N . LYS A 1 133 ? -0.840 5.456 -10.767 1.00 95.31 133 LYS A N 1
ATOM 1044 C CA . LYS A 1 133 ? 0.033 5.847 -11.860 1.00 95.31 133 LYS A CA 1
ATOM 1045 C C . LYS A 1 133 ? 1.074 4.763 -12.052 1.00 95.31 133 LYS A C 1
ATOM 1047 O O . LYS A 1 133 ? 1.822 4.466 -11.129 1.00 95.31 133 LYS A O 1
ATOM 1052 N N . ASP A 1 134 ? 1.129 4.238 -13.265 1.00 94.56 134 ASP A N 1
ATOM 1053 C CA . ASP A 1 134 ? 2.195 3.353 -13.703 1.00 94.56 134 ASP A CA 1
ATOM 1054 C C . ASP A 1 134 ? 3.118 4.174 -14.616 1.00 94.56 134 ASP A C 1
ATOM 1056 O O . ASP A 1 134 ? 2.672 4.752 -15.616 1.00 94.56 134 ASP A O 1
ATOM 1060 N N . TRP A 1 135 ? 4.389 4.311 -14.240 1.00 94.56 135 TRP A N 1
ATOM 1061 C CA . TRP A 1 135 ? 5.386 5.013 -15.050 1.00 94.56 135 TRP A CA 1
ATOM 1062 C C . TRP A 1 135 ? 6.143 4.019 -15.931 1.00 94.56 135 TRP A C 1
ATOM 1064 O O . TRP A 1 135 ? 6.269 2.841 -15.600 1.00 94.56 135 TRP A O 1
ATOM 1074 N N . TRP A 1 136 ? 6.658 4.499 -17.067 1.00 90.62 136 TRP A N 1
ATOM 1075 C CA . TRP A 1 136 ? 7.490 3.706 -17.986 1.00 90.62 136 TRP A CA 1
ATOM 1076 C C . TRP A 1 136 ? 6.829 2.416 -18.501 1.00 90.62 136 TRP A C 1
ATOM 1078 O O . TRP A 1 136 ? 7.514 1.416 -18.723 1.00 90.62 136 TRP A O 1
ATOM 1088 N N . ASN A 1 137 ? 5.503 2.458 -18.683 1.00 87.69 137 ASN A N 1
ATOM 1089 C CA . ASN A 1 137 ? 4.653 1.325 -19.070 1.00 87.69 137 ASN A CA 1
ATOM 1090 C C . ASN A 1 137 ? 4.695 0.141 -18.089 1.00 87.69 137 ASN A C 1
ATOM 1092 O O . ASN A 1 137 ? 4.402 -0.993 -18.467 1.00 87.69 137 ASN A O 1
ATOM 1096 N N . GLY A 1 138 ? 5.038 0.391 -16.821 1.00 90.38 138 GLY A N 1
ATOM 1097 C CA . GLY A 1 138 ? 4.830 -0.591 -15.766 1.00 90.38 138 GLY A CA 1
ATOM 1098 C C . GLY A 1 138 ? 3.362 -1.015 -15.663 1.00 90.38 138 GLY A C 1
ATOM 1099 O O . GLY A 1 138 ? 2.460 -0.361 -16.190 1.00 90.38 138 GLY A O 1
ATOM 1100 N N . SER A 1 139 ? 3.111 -2.145 -15.015 1.00 92.44 139 SER A N 1
ATOM 1101 C CA . SER A 1 139 ? 1.742 -2.602 -14.779 1.00 92.44 139 SER A CA 1
ATOM 1102 C C . SER A 1 139 ? 1.655 -3.576 -13.613 1.00 92.44 139 SER A C 1
ATOM 1104 O O . SER A 1 139 ? 2.653 -4.142 -13.163 1.00 92.44 139 SER A O 1
ATOM 1106 N N . LEU A 1 140 ? 0.435 -3.795 -13.122 1.00 93.38 140 LEU A N 1
ATOM 1107 C CA . LEU A 1 140 ? 0.159 -4.924 -12.243 1.00 93.38 140 LEU A CA 1
ATOM 1108 C C . LEU A 1 140 ? 0.222 -6.242 -13.016 1.00 93.38 140 LEU A C 1
ATOM 1110 O O . LEU A 1 140 ? -0.250 -6.334 -14.147 1.00 93.38 140 LEU A O 1
ATOM 1114 N N . TYR A 1 141 ? 0.751 -7.270 -12.361 1.00 90.06 141 TYR A N 1
ATOM 1115 C CA . TYR A 1 141 ? 0.740 -8.644 -12.842 1.00 90.06 141 TYR A CA 1
ATOM 1116 C C . TYR A 1 141 ? -0.131 -9.510 -11.932 1.00 90.06 141 TYR A C 1
ATOM 1118 O O . TYR A 1 141 ? 0.102 -9.570 -10.722 1.00 90.06 141 TYR A O 1
ATOM 1126 N N . GLY A 1 142 ? -1.095 -10.230 -12.504 1.00 81.25 142 GLY A N 1
ATOM 1127 C CA . GLY A 1 142 ? -1.842 -11.258 -11.785 1.00 81.25 142 GLY A CA 1
ATOM 1128 C C . GLY A 1 142 ? -3.218 -11.569 -12.380 1.00 81.25 142 GLY A C 1
ATOM 1129 O O . GLY A 1 142 ? -3.663 -10.908 -13.315 1.00 81.25 142 GLY A O 1
ATOM 1130 N N . PRO A 1 143 ? -3.909 -12.582 -11.830 1.00 65.81 143 PRO A N 1
ATOM 1131 C CA . PRO A 1 143 ? -5.210 -13.036 -12.324 1.00 65.81 143 PRO A CA 1
ATOM 1132 C C . PRO A 1 143 ? -6.369 -12.075 -12.003 1.00 65.81 143 PRO A C 1
ATOM 1134 O O . PRO A 1 143 ? -7.416 -12.160 -12.638 1.00 65.81 143 PRO A O 1
ATOM 1137 N N . SER A 1 144 ? -6.190 -11.137 -11.066 1.00 55.84 144 SER A N 1
ATOM 1138 C CA . SER A 1 144 ? -7.222 -10.224 -10.548 1.00 55.84 144 SER A CA 1
ATOM 1139 C C . SER A 1 144 ? -7.541 -9.044 -11.484 1.00 55.84 144 SER A C 1
ATOM 1141 O O . SER A 1 144 ? -7.642 -7.895 -11.045 1.00 55.84 144 SER A O 1
ATOM 1143 N N . ASN A 1 145 ? -7.644 -9.299 -12.795 1.00 58.66 145 ASN A N 1
ATOM 1144 C CA . ASN A 1 145 ? -7.859 -8.291 -13.844 1.00 58.66 145 ASN A CA 1
ATOM 1145 C C . ASN A 1 145 ? -6.885 -7.091 -13.779 1.00 58.66 145 ASN A C 1
ATOM 1147 O O . ASN A 1 145 ? -7.239 -5.988 -14.191 1.00 58.66 145 ASN A O 1
ATOM 1151 N N . ASN A 1 146 ? -5.670 -7.278 -13.245 1.00 68.06 146 ASN A N 1
ATOM 1152 C CA . ASN A 1 146 ? -4.682 -6.211 -13.023 1.00 68.06 146 ASN A CA 1
ATOM 1153 C C . ASN A 1 146 ? -5.231 -5.000 -12.236 1.00 68.06 146 ASN A C 1
ATOM 1155 O O . ASN A 1 146 ? -4.886 -3.843 -12.518 1.00 68.06 146 ASN A O 1
ATOM 1159 N N . ASN A 1 147 ? -6.081 -5.265 -11.239 1.00 79.94 147 ASN A N 1
ATOM 1160 C CA . ASN A 1 147 ? -6.629 -4.247 -10.349 1.00 79.94 147 ASN A CA 1
ATOM 1161 C C . ASN A 1 147 ? -5.928 -4.226 -8.987 1.00 79.94 147 ASN A C 1
ATOM 1163 O O . ASN A 1 147 ? -5.527 -5.256 -8.441 1.00 79.94 147 ASN A O 1
ATOM 1167 N N . TYR A 1 148 ? -5.817 -3.021 -8.431 1.00 90.50 148 TYR A N 1
ATOM 1168 C CA . TYR A 1 148 ? -5.467 -2.825 -7.029 1.00 90.50 148 TYR A CA 1
ATOM 1169 C C . TYR A 1 148 ? -6.642 -3.271 -6.149 1.00 90.50 148 TYR A C 1
ATOM 1171 O O . TYR A 1 148 ? -7.788 -3.147 -6.592 1.00 90.50 148 TYR A O 1
ATOM 1179 N N . PRO A 1 149 ? -6.390 -3.766 -4.922 1.00 91.38 149 PRO A N 1
ATOM 1180 C CA . PRO A 1 149 ? -7.466 -4.083 -3.992 1.00 91.38 149 PRO A CA 1
ATOM 1181 C C . PRO A 1 149 ? -8.413 -2.879 -3.843 1.00 91.38 149 PRO A C 1
ATOM 1183 O O . PRO A 1 149 ? -7.958 -1.793 -3.482 1.00 91.38 149 PRO A O 1
ATOM 1186 N N . PRO A 1 150 ? -9.718 -3.021 -4.127 1.00 92.06 150 PRO A N 1
ATOM 1187 C CA . PRO A 1 150 ? -10.645 -1.891 -4.098 1.00 92.06 150 PRO A CA 1
ATOM 1188 C C . PRO A 1 150 ? -10.851 -1.354 -2.679 1.00 92.06 150 PRO A C 1
ATOM 1190 O O . PRO A 1 150 ? -11.070 -0.156 -2.496 1.00 92.06 150 PRO A O 1
ATOM 1193 N N . VAL A 1 151 ? -10.757 -2.229 -1.674 1.00 94.38 151 VAL A N 1
ATOM 1194 C CA . VAL A 1 151 ? -10.821 -1.878 -0.256 1.00 94.38 151 VAL A CA 1
ATOM 1195 C C . VAL A 1 151 ? -9.803 -2.714 0.510 1.00 94.38 151 VAL A C 1
ATOM 1197 O O . VAL A 1 151 ? -9.742 -3.929 0.344 1.00 94.38 151 VAL A O 1
ATOM 1200 N N . ILE A 1 152 ? -9.042 -2.071 1.392 1.00 96.50 152 ILE A N 1
ATOM 1201 C CA . ILE A 1 152 ? -8.197 -2.753 2.377 1.00 96.50 152 ILE A CA 1
ATOM 1202 C C . ILE A 1 152 ? -8.834 -2.497 3.735 1.00 96.50 152 ILE A C 1
ATOM 1204 O O . ILE A 1 152 ? -8.847 -1.350 4.193 1.00 96.50 152 ILE A O 1
ATOM 1208 N N . PHE A 1 153 ? -9.401 -3.514 4.384 1.00 96.81 153 PHE A N 1
ATOM 1209 C CA . PHE A 1 153 ? -10.014 -3.311 5.696 1.00 96.81 153 PHE A CA 1
ATOM 1210 C C . PHE A 1 153 ? -8.954 -3.109 6.785 1.00 96.81 153 PHE A C 1
ATOM 1212 O O . PHE A 1 153 ? -7.794 -3.498 6.650 1.00 96.81 153 PHE A O 1
ATOM 1219 N N . ASN A 1 154 ? -9.358 -2.468 7.881 1.00 97.50 154 ASN A N 1
ATOM 1220 C CA . ASN A 1 154 ? -8.504 -2.293 9.050 1.00 97.50 154 ASN A CA 1
ATOM 1221 C C . ASN A 1 154 ? -8.049 -3.662 9.580 1.00 97.50 154 ASN A C 1
ATOM 1223 O O . ASN A 1 154 ? -8.881 -4.541 9.779 1.00 97.50 154 ASN A O 1
ATOM 1227 N N . GLY A 1 155 ? -6.755 -3.839 9.825 1.00 97.31 155 GLY A N 1
ATOM 1228 C CA . GLY A 1 155 ? -6.167 -5.105 10.264 1.00 97.31 155 GLY A CA 1
ATOM 1229 C C . GLY A 1 155 ? -5.722 -6.047 9.138 1.00 97.31 155 GLY A C 1
ATOM 1230 O O . GLY A 1 155 ? -5.303 -7.170 9.432 1.00 97.31 155 GLY A O 1
ATOM 1231 N N . GLN A 1 156 ? -5.820 -5.627 7.870 1.00 97.69 156 GLN A N 1
ATOM 1232 C CA . GLN A 1 156 ? -5.467 -6.454 6.713 1.00 97.69 156 GLN A CA 1
ATOM 1233 C C . GLN A 1 156 ? -4.184 -6.010 6.013 1.00 97.69 156 GLN A C 1
ATOM 1235 O O . GLN A 1 156 ? -3.864 -4.820 5.938 1.00 97.69 156 GLN A O 1
ATOM 1240 N N . TRP A 1 157 ? -3.503 -6.996 5.430 1.00 98.00 157 TRP A N 1
ATOM 1241 C CA . TRP A 1 157 ? -2.433 -6.822 4.454 1.00 98.00 157 TRP A CA 1
ATOM 1242 C C . TRP A 1 157 ? -2.983 -6.952 3.037 1.00 98.00 157 TRP A C 1
ATOM 1244 O O . TRP A 1 157 ? -3.447 -8.020 2.665 1.00 98.00 157 TRP A O 1
ATOM 1254 N N . ALA A 1 158 ? -2.873 -5.919 2.218 1.00 96.56 158 ALA A N 1
ATOM 1255 C CA . ALA A 1 158 ? -3.009 -6.040 0.775 1.00 96.56 158 ALA A CA 1
ATOM 1256 C C . ALA A 1 158 ? -1.678 -6.423 0.126 1.00 96.56 158 ALA A C 1
ATOM 1258 O O . ALA A 1 158 ? -0.619 -5.977 0.574 1.00 96.56 158 ALA A O 1
ATOM 1259 N N . ALA A 1 159 ? -1.731 -7.205 -0.950 1.00 95.81 159 ALA A N 1
ATOM 1260 C CA . ALA A 1 159 ? -0.543 -7.695 -1.634 1.00 95.81 159 ALA A CA 1
ATOM 1261 C C . ALA A 1 159 ? -0.711 -7.673 -3.160 1.00 95.81 159 ALA A C 1
ATOM 1263 O O . ALA A 1 159 ? -1.685 -8.190 -3.689 1.00 95.81 159 ALA A O 1
ATOM 1264 N N . PHE A 1 160 ? 0.235 -7.110 -3.904 1.00 95.81 160 PHE A N 1
ATOM 1265 C CA . PHE A 1 160 ? 0.194 -7.126 -5.371 1.00 95.81 160 PHE A CA 1
ATOM 1266 C C . PHE A 1 160 ? 1.597 -7.059 -5.970 1.00 95.81 160 PHE A C 1
ATOM 1268 O O . PHE A 1 160 ? 2.536 -6.578 -5.337 1.00 95.81 160 PHE A O 1
ATOM 1275 N N . LEU A 1 161 ? 1.748 -7.561 -7.196 1.00 95.81 161 LEU A N 1
ATOM 1276 C CA . LEU A 1 161 ? 3.003 -7.499 -7.937 1.00 95.81 161 LEU A CA 1
ATOM 1277 C C . LEU A 1 161 ? 2.905 -6.416 -9.010 1.00 95.81 161 LEU A C 1
ATOM 1279 O O . LEU A 1 161 ? 2.039 -6.493 -9.879 1.00 95.81 161 LEU A O 1
ATOM 1283 N N . HIS A 1 162 ? 3.809 -5.443 -8.966 1.00 96.88 162 HIS A N 1
ATOM 1284 C CA . HIS A 1 162 ? 4.013 -4.497 -10.059 1.00 96.88 162 HIS A CA 1
ATOM 1285 C C . HIS A 1 162 ? 5.263 -4.900 -10.847 1.00 96.88 162 HIS A C 1
ATOM 1287 O O . HIS A 1 162 ? 6.262 -5.325 -10.263 1.00 96.88 162 HIS A O 1
ATOM 1293 N N . VAL A 1 163 ? 5.213 -4.817 -12.170 1.00 95.19 163 VAL A N 1
ATOM 1294 C CA . VAL A 1 163 ? 6.273 -5.290 -13.065 1.00 95.19 163 VAL A CA 1
ATOM 1295 C C . VAL A 1 163 ? 6.620 -4.235 -14.103 1.00 95.19 163 VAL A C 1
ATOM 1297 O O . VAL A 1 163 ? 5.822 -3.345 -14.391 1.00 95.19 163 VAL A O 1
ATOM 1300 N N . HIS A 1 164 ? 7.828 -4.329 -14.652 1.00 90.88 164 HIS A N 1
ATOM 1301 C CA . HIS A 1 164 ? 8.215 -3.545 -15.819 1.00 90.88 164 HIS A CA 1
ATOM 1302 C C . HIS A 1 164 ? 7.527 -4.038 -17.100 1.00 90.88 164 HIS A C 1
ATOM 1304 O O . HIS A 1 164 ? 7.017 -5.162 -17.162 1.00 90.88 164 HIS A O 1
ATOM 1310 N N . ASP A 1 165 ? 7.570 -3.199 -18.133 1.00 85.00 165 ASP A N 1
ATOM 1311 C CA . ASP A 1 165 ? 7.084 -3.533 -19.470 1.00 85.00 165 ASP A CA 1
ATOM 1312 C C . ASP A 1 165 ? 7.960 -4.606 -20.137 1.00 85.00 165 ASP A C 1
ATOM 1314 O O . ASP A 1 165 ? 9.197 -4.532 -20.128 1.00 85.00 165 ASP A O 1
ATOM 1318 N N . GLN A 1 166 ? 7.330 -5.619 -20.730 1.00 74.50 166 GLN A N 1
ATOM 1319 C CA . GLN A 1 166 ? 8.058 -6.738 -21.322 1.00 74.50 166 GLN A CA 1
ATOM 1320 C C . GLN A 1 166 ? 8.882 -6.276 -22.528 1.00 74.50 166 GLN A C 1
ATOM 1322 O O . GLN A 1 166 ? 8.381 -5.653 -23.457 1.00 74.50 166 GLN A O 1
ATOM 1327 N N . GLY A 1 167 ? 10.172 -6.622 -22.534 1.00 72.06 167 GLY A N 1
ATOM 1328 C CA . GLY A 1 167 ? 11.086 -6.252 -23.619 1.00 72.06 167 GLY A CA 1
ATOM 1329 C C . GLY A 1 167 ? 11.592 -4.806 -23.566 1.00 72.06 167 GLY A C 1
ATOM 1330 O O . GLY A 1 167 ? 12.411 -4.433 -24.406 1.00 72.06 167 GLY A O 1
ATOM 1331 N N . ALA A 1 168 ? 11.182 -4.014 -22.572 1.00 80.06 168 ALA A N 1
ATOM 1332 C CA . ALA A 1 168 ? 11.716 -2.681 -22.331 1.00 80.06 168 ALA A CA 1
ATOM 1333 C C . ALA A 1 168 ? 12.788 -2.701 -21.231 1.00 80.06 168 ALA A C 1
ATOM 1335 O O . ALA A 1 168 ? 12.650 -3.377 -20.210 1.00 80.06 168 ALA A O 1
ATOM 1336 N N . ALA A 1 169 ? 13.845 -1.903 -21.407 1.00 83.00 169 ALA A N 1
ATOM 1337 C CA . ALA A 1 169 ? 14.869 -1.660 -20.386 1.00 83.00 169 ALA A CA 1
ATOM 1338 C C . ALA A 1 169 ? 14.390 -0.624 -19.345 1.00 83.00 169 ALA A C 1
ATOM 1340 O O . ALA A 1 169 ? 15.084 0.352 -19.052 1.00 83.00 169 ALA A O 1
ATOM 1341 N N . THR A 1 170 ? 13.172 -0.809 -18.833 1.00 88.25 170 THR A N 1
ATOM 1342 C CA . THR A 1 170 ? 12.517 0.061 -17.847 1.00 88.25 170 THR A CA 1
ATOM 1343 C C . THR A 1 170 ? 12.361 -0.657 -16.509 1.00 88.25 170 THR A C 1
ATOM 1345 O O . THR A 1 170 ? 12.457 -1.881 -16.412 1.00 88.25 170 THR A O 1
ATOM 1348 N N . GLY A 1 171 ? 12.226 0.125 -15.437 1.00 91.50 171 GLY A N 1
ATOM 1349 C CA . GLY A 1 171 ? 12.022 -0.402 -14.091 1.00 91.50 171 GLY A CA 1
ATOM 1350 C C . GLY A 1 171 ? 10.555 -0.703 -13.784 1.00 91.50 171 GLY A C 1
ATOM 1351 O O . GLY A 1 171 ? 9.657 -0.380 -14.556 1.00 91.50 171 GLY A O 1
ATOM 1352 N N . SER A 1 172 ? 10.315 -1.262 -12.601 1.00 96.12 172 SER A N 1
ATOM 1353 C CA . SER A 1 172 ? 8.987 -1.290 -11.985 1.00 96.12 172 SER A CA 1
ATOM 1354 C C . SER A 1 172 ? 8.816 -0.010 -11.167 1.00 96.12 172 SER A C 1
ATOM 1356 O O . SER A 1 172 ? 9.363 0.103 -10.068 1.00 96.12 172 SER A O 1
ATOM 1358 N N . VAL A 1 173 ? 8.106 0.971 -11.727 1.00 97.25 173 VAL A N 1
ATOM 1359 C CA . VAL A 1 173 ? 7.897 2.288 -11.107 1.00 97.25 173 VAL A CA 1
ATOM 1360 C C . VAL A 1 173 ? 6.410 2.608 -11.118 1.00 97.25 173 VAL A C 1
ATOM 1362 O O . VAL A 1 173 ? 5.796 2.664 -12.182 1.00 97.25 173 VAL A O 1
ATOM 1365 N N . GLY A 1 174 ? 5.827 2.801 -9.939 1.00 97.31 174 GLY A N 1
ATOM 1366 C CA . GLY A 1 174 ? 4.385 2.967 -9.808 1.00 97.31 174 GLY A CA 1
ATOM 1367 C C . GLY A 1 174 ? 3.971 3.632 -8.504 1.00 97.31 174 GLY A C 1
ATOM 1368 O O . GLY A 1 174 ? 4.754 3.750 -7.558 1.00 97.31 174 GLY A O 1
ATOM 1369 N N . ALA A 1 175 ? 2.730 4.103 -8.476 1.00 98.00 175 ALA A N 1
ATOM 1370 C CA . ALA A 1 175 ? 2.085 4.671 -7.306 1.00 98.00 175 ALA A CA 1
ATOM 1371 C C . ALA A 1 175 ? 0.618 4.259 -7.242 1.00 98.00 175 ALA A C 1
ATOM 1373 O O . ALA A 1 175 ? -0.062 4.128 -8.262 1.00 98.00 175 ALA A O 1
ATOM 1374 N N . VAL A 1 176 ? 0.114 4.122 -6.019 1.00 97.44 176 VAL A N 1
ATOM 1375 C CA . VAL A 1 176 ? -1.306 3.917 -5.738 1.00 97.44 176 VAL A CA 1
ATOM 1376 C C . VAL A 1 176 ? -1.764 4.884 -4.658 1.00 97.44 176 VAL A C 1
ATOM 1378 O O . VAL A 1 176 ? -1.029 5.194 -3.718 1.00 97.44 176 VAL A O 1
ATOM 1381 N N . VAL A 1 177 ? -2.994 5.360 -4.810 1.00 97.75 177 VAL A N 1
ATOM 1382 C CA . VAL A 1 177 ? -3.667 6.245 -3.870 1.00 97.75 177 VAL A CA 1
ATOM 1383 C C . VAL A 1 177 ? -4.869 5.516 -3.299 1.00 97.75 177 VAL A C 1
ATOM 1385 O O . VAL A 1 177 ? -5.757 5.082 -4.039 1.00 97.75 177 VAL A O 1
ATOM 1388 N N . TYR A 1 178 ? -4.905 5.437 -1.974 1.00 97.31 178 TYR A N 1
ATOM 1389 C CA . TYR A 1 178 ? -6.086 5.029 -1.228 1.00 97.31 178 TYR A CA 1
ATOM 1390 C C . TYR A 1 178 ? -6.675 6.223 -0.494 1.00 97.31 178 TYR A C 1
ATOM 1392 O O . TYR A 1 178 ? -5.944 7.025 0.066 1.00 97.31 178 TYR A O 1
ATOM 1400 N N . GLN A 1 179 ? -7.990 6.324 -0.433 1.00 95.88 179 GLN A N 1
ATOM 1401 C CA . GLN A 1 179 ? -8.675 7.302 0.390 1.00 95.88 179 GLN A CA 1
ATOM 1402 C C . GLN A 1 179 ? -8.939 6.719 1.770 1.00 95.88 179 GLN A C 1
ATOM 1404 O O . GLN A 1 179 ? -9.515 5.634 1.909 1.00 95.88 179 GLN A O 1
ATOM 1409 N N . GLY A 1 180 ? -8.487 7.449 2.784 1.00 93.06 180 GLY A N 1
ATOM 1410 C CA . GLY A 1 180 ? -8.773 7.167 4.177 1.00 93.06 180 GLY A CA 1
ATOM 1411 C C . GLY A 1 180 ? -10.177 7.599 4.580 1.00 93.06 180 GLY A C 1
ATOM 1412 O O . GLY A 1 180 ? -11.011 7.991 3.773 1.00 93.06 180 GLY A O 1
ATOM 1413 N N . THR A 1 181 ? -10.427 7.574 5.882 1.00 87.38 181 THR A N 1
ATOM 1414 C CA . THR A 1 181 ? -11.654 8.126 6.465 1.00 87.38 181 THR A CA 1
ATOM 1415 C C . THR A 1 181 ? -11.308 9.276 7.393 1.00 87.38 181 THR A C 1
ATOM 1417 O O . THR A 1 181 ? -10.330 9.198 8.146 1.00 87.38 181 THR A O 1
ATOM 1420 N N . ASN A 1 182 ? -12.139 10.309 7.396 1.00 75.25 182 ASN A N 1
ATOM 1421 C CA . ASN A 1 182 ? -12.056 11.415 8.337 1.00 75.25 182 ASN A CA 1
ATOM 1422 C C . ASN A 1 182 ? -13.422 11.607 9.007 1.00 75.25 182 ASN A C 1
ATOM 1424 O O . ASN A 1 182 ? -14.447 11.467 8.350 1.00 75.25 182 ASN A O 1
ATOM 1428 N N . GLU A 1 183 ? -13.434 11.872 10.312 1.00 68.00 183 GLU A N 1
ATOM 1429 C CA . GLU A 1 183 ? -14.679 12.058 11.073 1.00 68.00 183 GLU A CA 1
ATOM 1430 C C . GLU A 1 183 ? -15.212 13.492 10.956 1.00 68.00 183 GLU A C 1
ATOM 1432 O O . GLU A 1 183 ? -16.408 13.718 11.111 1.00 68.00 183 GLU A O 1
ATOM 1437 N N . THR A 1 184 ? -14.346 14.467 10.656 1.00 58.56 184 THR A N 1
ATOM 1438 C CA . THR A 1 184 ? -14.694 15.898 10.703 1.00 58.56 184 THR A CA 1
ATOM 1439 C C . THR A 1 184 ? -14.141 16.692 9.515 1.00 58.56 184 THR A C 1
ATOM 1441 O O . THR A 1 184 ? -13.615 17.790 9.689 1.00 58.56 184 THR A O 1
ATOM 1444 N N . GLY A 1 185 ? -14.219 16.148 8.300 1.00 69.12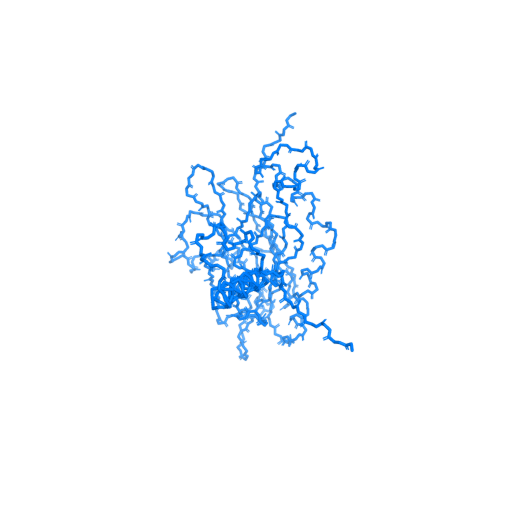 185 GLY A N 1
ATOM 1445 C CA . GLY A 1 185 ? -13.765 16.845 7.095 1.00 69.12 185 GLY A CA 1
ATOM 1446 C C . GLY A 1 185 ? -13.646 15.933 5.881 1.00 69.12 185 GLY A C 1
ATOM 1447 O O . GLY A 1 185 ? -14.090 14.785 5.913 1.00 69.12 185 GLY A O 1
ATOM 1448 N N . SER A 1 186 ? -13.020 16.443 4.821 1.00 82.94 186 SER A N 1
ATOM 1449 C CA . SER A 1 186 ? -12.722 15.643 3.634 1.00 82.94 186 SER A CA 1
ATOM 1450 C C . SER A 1 186 ? -11.796 14.470 3.989 1.00 82.94 186 SER A C 1
ATOM 1452 O O . SER A 1 186 ? -10.896 14.622 4.828 1.00 82.94 186 SER A O 1
ATOM 1454 N N . PRO A 1 187 ? -12.027 13.281 3.410 1.00 90.06 187 PRO A N 1
ATOM 1455 C CA . PRO A 1 187 ? -11.172 12.129 3.640 1.00 90.06 187 PRO A CA 1
ATOM 1456 C C . PRO A 1 187 ? -9.788 12.340 2.994 1.00 90.06 187 PRO A C 1
ATOM 1458 O O . PRO A 1 187 ? -9.722 12.755 1.836 1.00 90.06 187 PRO A O 1
ATOM 1461 N N . PRO A 1 188 ? -8.681 12.053 3.702 1.00 93.69 188 PRO A N 1
ATOM 1462 C CA . PRO A 1 188 ? -7.346 12.215 3.139 1.00 93.69 188 PRO A CA 1
ATOM 1463 C C . PRO A 1 188 ? -7.094 11.193 2.038 1.00 93.69 188 PRO A C 1
ATOM 1465 O O . PRO A 1 188 ? -7.489 10.030 2.166 1.00 93.69 188 PRO A O 1
ATOM 1468 N N . ASP A 1 189 ? -6.333 11.595 1.030 1.00 95.75 189 ASP A N 1
ATOM 1469 C CA . ASP A 1 189 ? -5.746 10.667 0.079 1.00 95.75 189 ASP A CA 1
ATOM 1470 C C . ASP A 1 189 ? -4.338 10.257 0.551 1.00 95.75 189 ASP A C 1
ATOM 1472 O O . ASP A 1 189 ? -3.500 11.077 0.938 1.00 95.75 189 ASP A O 1
ATOM 1476 N N . LEU A 1 190 ? -4.091 8.951 0.533 1.00 97.44 190 LEU A N 1
ATOM 1477 C CA . LEU A 1 190 ? -2.938 8.251 1.086 1.00 97.44 190 LEU A CA 1
ATOM 1478 C C . LEU A 1 190 ? -2.144 7.658 -0.082 1.00 97.44 190 LEU A C 1
ATOM 1480 O O . LEU A 1 190 ? -2.466 6.577 -0.584 1.00 97.44 190 LEU A O 1
ATOM 1484 N N . LEU A 1 191 ? -1.133 8.390 -0.545 1.00 98.25 191 LEU A N 1
ATOM 1485 C CA . LEU A 1 191 ? -0.282 7.981 -1.657 1.00 98.25 191 LEU A CA 1
ATOM 1486 C C . LEU A 1 191 ? 0.889 7.138 -1.157 1.00 98.25 191 LEU A C 1
ATOM 1488 O O . LEU A 1 191 ? 1.612 7.546 -0.245 1.00 98.25 191 LEU A O 1
ATOM 1492 N N . VAL A 1 192 ? 1.127 6.008 -1.821 1.00 98.69 192 VAL A N 1
ATOM 1493 C CA . VAL A 1 192 ? 2.358 5.218 -1.700 1.00 98.69 192 VAL A CA 1
ATOM 1494 C C . VAL A 1 192 ? 2.933 4.949 -3.086 1.00 98.69 192 VAL A C 1
ATOM 1496 O O . VAL A 1 192 ? 2.192 4.666 -4.026 1.00 98.69 192 VAL A O 1
ATOM 1499 N N . ALA A 1 193 ? 4.251 5.050 -3.216 1.00 98.56 193 ALA A N 1
ATOM 1500 C CA . ALA A 1 193 ? 4.960 4.921 -4.477 1.00 98.56 193 ALA A CA 1
ATOM 1501 C C . ALA A 1 193 ? 6.285 4.174 -4.305 1.00 98.56 193 ALA A C 1
ATOM 1503 O O . ALA A 1 193 ? 6.933 4.243 -3.254 1.00 98.56 193 ALA A O 1
ATOM 1504 N N . TRP A 1 194 ? 6.682 3.469 -5.359 1.00 98.69 194 TRP A N 1
ATOM 1505 C CA . TRP A 1 194 ? 7.869 2.624 -5.402 1.00 98.69 194 TRP A CA 1
ATOM 1506 C C . TRP A 1 194 ? 8.626 2.817 -6.711 1.00 98.69 194 TRP A C 1
ATOM 1508 O O . TRP A 1 194 ? 8.034 3.043 -7.767 1.00 98.69 194 TRP A O 1
ATOM 1518 N N . SER A 1 195 ? 9.946 2.661 -6.644 1.00 97.88 195 SER A N 1
ATOM 1519 C CA . SER A 1 195 ? 10.815 2.566 -7.812 1.00 97.88 195 SER A CA 1
ATOM 1520 C C . SER A 1 195 ? 11.786 1.405 -7.647 1.00 97.88 195 SER A C 1
ATOM 1522 O O . SER A 1 195 ? 12.574 1.357 -6.703 1.00 97.88 195 SER A O 1
ATOM 1524 N N . THR A 1 196 ? 11.728 0.456 -8.575 1.00 97.44 196 THR A N 1
ATOM 1525 C CA . THR A 1 196 ? 12.741 -0.582 -8.785 1.00 97.44 196 THR A CA 1
ATOM 1526 C C . THR A 1 196 ? 13.339 -0.368 -10.176 1.00 97.44 196 THR A C 1
ATOM 1528 O O . THR A 1 196 ? 12.777 -0.861 -11.159 1.00 97.44 196 THR A O 1
ATOM 1531 N N . PRO A 1 197 ? 14.424 0.416 -10.301 1.00 93.62 197 PRO A N 1
ATOM 1532 C CA . PRO A 1 197 ? 15.017 0.748 -11.590 1.00 93.62 197 PRO A CA 1
ATOM 1533 C C . PRO A 1 197 ? 15.582 -0.486 -12.304 1.00 93.62 197 PRO A C 1
ATOM 1535 O O . PRO A 1 197 ? 16.030 -1.446 -11.681 1.00 93.62 197 PRO A O 1
ATOM 1538 N N . TRP A 1 198 ? 15.609 -0.433 -13.639 1.00 89.12 198 TRP A N 1
ATOM 1539 C CA . TRP A 1 198 ? 16.264 -1.455 -14.465 1.00 89.12 198 TRP A CA 1
ATOM 1540 C C . TRP A 1 198 ? 17.783 -1.474 -14.260 1.00 89.12 198 TRP A C 1
ATOM 1542 O O . TRP A 1 198 ? 18.402 -2.526 -14.096 1.00 89.12 198 TRP A O 1
ATOM 1552 N N . SER A 1 199 ? 18.393 -0.286 -14.286 1.00 86.38 199 SER A N 1
ATOM 1553 C CA . SER A 1 199 ? 19.835 -0.132 -14.124 1.00 86.38 199 SER A CA 1
ATOM 1554 C C . SER A 1 199 ? 20.218 -0.183 -12.651 1.00 86.38 199 SER A C 1
ATOM 1556 O O . SER A 1 199 ? 19.736 0.614 -11.848 1.00 86.38 199 SER A O 1
ATOM 1558 N N . GLN A 1 200 ? 21.173 -1.054 -12.330 1.00 80.25 200 GLN A N 1
ATOM 1559 C CA . GLN A 1 200 ? 21.728 -1.211 -10.981 1.00 80.25 200 GLN A CA 1
ATOM 1560 C C . GLN A 1 200 ? 22.594 -0.024 -10.528 1.00 80.25 200 GLN A C 1
ATOM 1562 O O . GLN A 1 200 ? 23.065 -0.002 -9.394 1.00 80.25 200 GLN A O 1
ATOM 1567 N N . VAL A 1 201 ? 22.818 0.962 -11.405 1.00 86.31 201 VAL A N 1
ATOM 1568 C CA . VAL A 1 201 ? 23.450 2.239 -11.037 1.00 86.31 201 VAL A CA 1
ATOM 1569 C C . VAL A 1 201 ? 22.513 3.076 -10.158 1.00 86.31 201 VAL A C 1
ATOM 1571 O O . VAL A 1 201 ? 22.979 3.848 -9.322 1.00 86.31 201 VAL A O 1
ATOM 1574 N N . TYR A 1 202 ? 21.198 2.906 -10.316 1.00 88.69 202 TYR A N 1
ATOM 1575 C CA . TYR A 1 202 ? 20.196 3.564 -9.488 1.00 88.69 202 TYR A CA 1
ATOM 1576 C C . TYR A 1 202 ? 19.775 2.649 -8.336 1.00 88.69 202 TYR A C 1
ATOM 1578 O O . TYR A 1 202 ? 19.721 1.427 -8.470 1.00 88.69 202 TYR A O 1
ATOM 1586 N N . SER A 1 203 ? 19.481 3.251 -7.185 1.00 95.12 203 SER A N 1
ATOM 1587 C CA . SER A 1 203 ? 18.951 2.527 -6.028 1.00 95.12 203 SER A CA 1
ATOM 1588 C C . SER A 1 203 ? 17.434 2.415 -6.100 1.00 95.12 203 SER A C 1
ATOM 1590 O O . SER A 1 203 ? 16.771 3.265 -6.691 1.00 95.12 203 SER A O 1
ATOM 1592 N N . ASN A 1 204 ? 16.891 1.387 -5.449 1.00 98.12 204 ASN A N 1
ATOM 1593 C CA . ASN A 1 204 ? 15.454 1.299 -5.221 1.00 98.12 204 ASN A CA 1
ATOM 1594 C C . ASN A 1 204 ? 15.017 2.444 -4.303 1.00 98.12 204 ASN A C 1
ATOM 1596 O O . ASN A 1 204 ? 15.730 2.777 -3.350 1.00 98.12 204 ASN A O 1
ATOM 1600 N N . THR A 1 205 ? 13.842 3.011 -4.565 1.00 98.44 205 THR A N 1
ATOM 1601 C CA . THR A 1 205 ? 13.293 4.098 -3.752 1.00 98.44 205 THR A CA 1
ATOM 1602 C C . THR A 1 205 ? 11.851 3.838 -3.340 1.00 98.44 205 THR A C 1
ATOM 1604 O O . THR A 1 205 ? 11.093 3.134 -4.012 1.00 98.44 205 THR A O 1
ATOM 1607 N N . ALA A 1 206 ? 11.490 4.392 -2.187 1.00 98.69 206 ALA A N 1
ATOM 1608 C CA . ALA A 1 206 ? 10.153 4.353 -1.620 1.00 98.69 206 ALA A CA 1
ATOM 1609 C C . ALA A 1 206 ? 9.705 5.780 -1.291 1.00 98.69 206 ALA A C 1
ATOM 1611 O O . ALA A 1 206 ? 10.497 6.596 -0.811 1.00 98.69 206 ALA A O 1
ATOM 1612 N N . TYR A 1 207 ? 8.436 6.086 -1.543 1.00 98.69 207 TYR A N 1
ATOM 1613 C CA . TYR A 1 207 ? 7.856 7.388 -1.233 1.00 98.69 207 TYR A CA 1
ATOM 1614 C C . TYR A 1 207 ? 6.405 7.257 -0.780 1.00 98.69 207 TYR A C 1
ATOM 1616 O O . TYR A 1 207 ? 5.675 6.366 -1.211 1.00 98.69 207 TYR A O 1
ATOM 1624 N N . CYS A 1 208 ? 5.976 8.156 0.099 1.00 98.56 208 CYS A N 1
ATOM 1625 C CA . CYS A 1 208 ? 4.576 8.297 0.460 1.00 98.56 208 CYS A CA 1
ATOM 1626 C C . CYS A 1 208 ? 4.244 9.747 0.783 1.00 98.56 208 CYS A C 1
ATOM 1628 O O . CYS A 1 208 ? 5.092 10.501 1.269 1.00 98.56 208 CYS A O 1
ATOM 1630 N N . GLN A 1 209 ? 2.988 10.121 0.571 1.00 97.62 209 GLN A N 1
ATOM 1631 C CA . GLN A 1 209 ? 2.489 11.442 0.919 1.00 97.62 209 GLN A CA 1
ATOM 1632 C C . GLN A 1 209 ? 1.016 11.350 1.319 1.00 97.62 209 GLN A C 1
ATOM 1634 O O . GLN A 1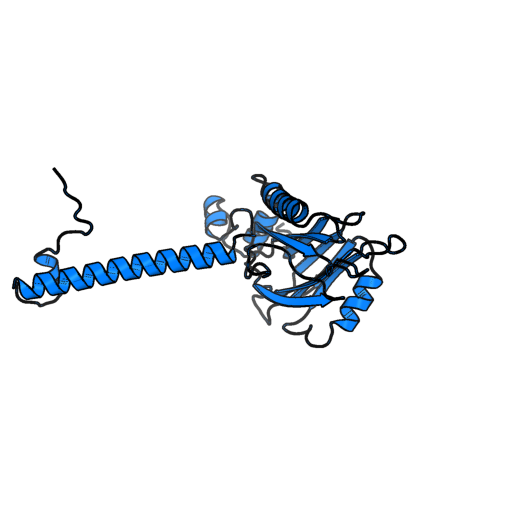 209 ? 0.245 10.596 0.730 1.00 97.62 209 GLN A O 1
ATOM 1639 N N . ILE A 1 210 ? 0.634 12.125 2.328 1.00 96.44 210 ILE A N 1
ATOM 1640 C CA . ILE A 1 210 ? -0.763 12.330 2.707 1.00 96.44 210 ILE A CA 1
ATOM 1641 C C . ILE A 1 210 ? -1.184 13.695 2.162 1.00 96.44 210 ILE A C 1
ATOM 1643 O O . ILE A 1 210 ? -0.485 14.688 2.384 1.00 96.44 210 ILE A O 1
ATOM 1647 N N . GLY A 1 211 ? -2.295 13.736 1.435 1.00 92.88 211 GLY A N 1
ATOM 1648 C CA . GLY A 1 211 ? -2.818 14.939 0.794 1.00 92.88 211 GLY A CA 1
ATOM 1649 C C . GLY A 1 211 ? -4.332 15.041 0.909 1.00 92.88 211 GLY A C 1
ATOM 1650 O O . GLY A 1 211 ? -4.997 14.141 1.428 1.00 92.88 211 GLY A O 1
ATOM 1651 N N . ASP A 1 212 ? -4.866 16.156 0.426 1.00 91.19 212 ASP A N 1
ATOM 1652 C CA . ASP A 1 212 ? -6.309 16.370 0.356 1.00 91.19 212 ASP A CA 1
ATOM 1653 C C . ASP A 1 212 ? -6.952 15.487 -0.722 1.00 91.19 212 ASP A C 1
ATOM 1655 O O . ASP A 1 212 ? -6.276 14.952 -1.603 1.00 91.19 212 ASP A O 1
ATOM 1659 N N . THR A 1 213 ? -8.273 15.328 -0.642 1.00 86.81 213 THR A N 1
ATOM 1660 C CA . THR A 1 213 ? -9.047 14.557 -1.619 1.00 86.81 213 THR A CA 1
ATOM 1661 C C . THR A 1 213 ? -8.797 15.054 -3.043 1.00 86.81 213 THR A C 1
ATOM 1663 O O . THR A 1 213 ? -8.889 16.252 -3.306 1.00 86.81 213 THR A O 1
ATOM 1666 N N . ASP A 1 214 ? -8.516 14.124 -3.958 1.00 83.75 214 ASP A N 1
ATOM 1667 C CA . ASP A 1 214 ? -8.295 14.361 -5.389 1.00 83.75 214 ASP A CA 1
ATOM 1668 C C . ASP A 1 214 ? -7.084 15.270 -5.705 1.00 83.75 214 ASP A C 1
ATOM 1670 O O . ASP A 1 214 ? -6.889 15.680 -6.852 1.00 83.75 214 ASP A O 1
ATOM 1674 N N . PHE A 1 215 ? -6.208 15.521 -4.722 1.00 82.81 215 PHE A N 1
ATOM 1675 C CA . PHE A 1 215 ? -5.025 16.381 -4.862 1.00 82.81 215 PHE A CA 1
ATOM 1676 C C . PHE A 1 215 ? -4.048 15.902 -5.950 1.00 82.81 215 PHE A C 1
ATOM 1678 O O . PHE A 1 215 ? -3.313 16.696 -6.523 1.00 82.81 215 PHE A O 1
ATOM 1685 N N . TRP A 1 216 ? -4.022 14.607 -6.267 1.00 86.06 216 TRP A N 1
ATOM 1686 C CA . TRP A 1 216 ? -3.010 14.026 -7.162 1.00 86.06 216 TRP A CA 1
ATOM 1687 C C . TRP A 1 216 ? -3.306 14.210 -8.652 1.00 86.06 216 TRP A C 1
ATOM 1689 O O . TRP A 1 216 ? -2.440 13.939 -9.490 1.00 86.06 216 TRP A O 1
ATOM 1699 N N . ALA A 1 217 ? -4.508 14.674 -9.004 1.00 82.44 217 ALA A N 1
ATOM 1700 C CA . ALA A 1 217 ? -4.862 14.969 -10.384 1.00 82.44 217 ALA A CA 1
ATOM 1701 C C . ALA A 1 217 ? -3.955 16.088 -10.931 1.00 82.44 217 ALA A C 1
ATOM 1703 O O . ALA A 1 217 ? -4.101 17.252 -10.581 1.00 82.44 217 ALA A O 1
ATOM 1704 N N . GLY A 1 218 ? -2.998 15.723 -11.790 1.00 87.19 218 GLY A N 1
ATOM 1705 C CA . GLY A 1 218 ? -2.042 16.659 -12.397 1.00 87.19 218 GLY A CA 1
ATOM 1706 C C . GLY A 1 218 ? -0.686 16.781 -11.691 1.00 87.19 218 GLY A C 1
ATOM 1707 O O . GLY A 1 218 ? 0.183 17.464 -12.215 1.00 87.19 218 GLY A O 1
ATOM 1708 N N . HIS A 1 219 ? -0.460 16.079 -10.575 1.00 92.81 219 HIS A N 1
ATOM 1709 C CA . HIS A 1 219 ? 0.796 16.157 -9.805 1.00 92.81 219 HIS A CA 1
ATOM 1710 C C . HIS A 1 219 ? 1.712 14.931 -9.971 1.00 92.81 219 HIS A C 1
ATOM 1712 O O . HIS A 1 219 ? 2.695 14.776 -9.246 1.00 92.81 219 HIS A O 1
ATOM 1718 N N . TRP A 1 220 ? 1.413 14.036 -10.918 1.00 95.69 220 TRP A N 1
ATOM 1719 C CA . TRP A 1 220 ? 2.162 12.786 -11.103 1.00 95.69 220 TRP A CA 1
ATOM 1720 C C . TRP A 1 220 ? 3.642 13.001 -11.433 1.00 95.69 220 TRP A C 1
ATOM 1722 O O . TRP A 1 220 ? 4.480 12.279 -10.902 1.00 95.69 220 TRP A O 1
ATOM 1732 N N . ASP A 1 221 ? 3.980 14.007 -12.238 1.00 95.12 221 ASP A N 1
ATOM 1733 C CA . ASP A 1 221 ? 5.376 14.282 -12.605 1.00 95.12 221 ASP A CA 1
ATOM 1734 C C . ASP A 1 221 ? 6.184 14.781 -11.393 1.00 95.12 221 ASP A C 1
ATOM 1736 O O . ASP A 1 221 ? 7.333 14.390 -11.184 1.00 95.12 221 ASP A O 1
ATOM 1740 N N . GLU A 1 222 ? 5.560 15.582 -10.523 1.00 95.62 222 GLU A N 1
ATOM 1741 C CA . GLU A 1 222 ? 6.166 16.014 -9.259 1.00 95.62 222 GLU A CA 1
ATOM 1742 C C . GLU A 1 222 ? 6.378 14.834 -8.304 1.00 95.62 222 GLU A C 1
ATOM 1744 O O . GLU A 1 222 ? 7.398 14.765 -7.615 1.00 95.62 222 GLU A O 1
ATOM 1749 N N . ILE A 1 223 ? 5.424 13.898 -8.253 1.00 96.31 223 ILE A N 1
ATOM 1750 C CA . ILE A 1 223 ? 5.538 12.680 -7.441 1.00 96.31 223 ILE A CA 1
ATOM 1751 C C . ILE A 1 223 ? 6.692 11.813 -7.944 1.00 96.31 223 ILE A C 1
ATOM 1753 O O . ILE A 1 223 ? 7.478 11.337 -7.127 1.00 96.31 223 ILE A O 1
ATOM 1757 N N . GLU A 1 224 ? 6.826 11.626 -9.259 1.00 96.00 224 GLU A N 1
ATOM 1758 C CA . GLU A 1 224 ? 7.926 10.854 -9.844 1.00 96.00 224 GLU A CA 1
ATOM 1759 C C . GLU A 1 224 ? 9.284 11.475 -9.505 1.00 96.00 224 GLU A C 1
ATOM 1761 O O . GLU A 1 224 ? 10.202 10.778 -9.071 1.00 96.00 224 GLU A O 1
ATOM 1766 N N . GLN A 1 225 ? 9.401 12.799 -9.632 1.00 95.75 225 GLN A N 1
ATOM 1767 C CA . GLN A 1 225 ? 10.636 13.505 -9.309 1.00 95.75 225 GLN A CA 1
ATOM 1768 C C . GLN A 1 225 ? 10.992 13.371 -7.821 1.00 95.75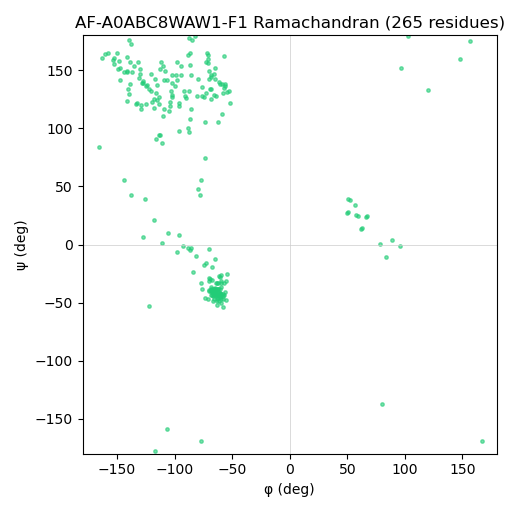 225 GLN A C 1
ATOM 1770 O O . GLN A 1 225 ? 12.144 13.086 -7.484 1.00 95.75 225 GLN A O 1
ATOM 1775 N N . LYS A 1 226 ? 10.006 13.510 -6.923 1.00 96.75 226 LYS A N 1
ATOM 1776 C CA . LYS A 1 226 ? 10.203 13.288 -5.483 1.00 96.75 226 LYS A CA 1
ATOM 1777 C C . LYS A 1 226 ? 10.627 11.849 -5.200 1.00 96.75 226 LYS A C 1
ATOM 1779 O O . LYS A 1 226 ? 11.633 11.656 -4.523 1.00 96.75 226 LYS A O 1
ATOM 1784 N N . LEU A 1 227 ? 9.933 10.861 -5.763 1.00 97.44 227 LEU A N 1
ATOM 1785 C CA . LEU A 1 227 ? 10.273 9.441 -5.646 1.00 97.44 227 LEU A CA 1
ATOM 1786 C C . LEU A 1 227 ? 11.704 9.143 -6.122 1.00 97.44 227 LEU A C 1
ATOM 1788 O O . LEU A 1 227 ? 12.413 8.378 -5.475 1.00 97.44 227 LEU A O 1
ATOM 1792 N N . GLY A 1 228 ? 12.158 9.755 -7.218 1.00 94.38 228 GLY A N 1
ATOM 1793 C CA . GLY A 1 228 ? 13.529 9.597 -7.718 1.00 94.38 228 GLY A CA 1
ATOM 1794 C C . GLY A 1 228 ? 14.604 10.210 -6.811 1.00 94.38 228 GLY A C 1
ATOM 1795 O O . GLY A 1 228 ? 15.772 9.843 -6.908 1.00 94.38 228 GLY A O 1
ATOM 1796 N N . SER A 1 229 ? 14.213 11.130 -5.924 1.00 93.94 229 SER A N 1
ATOM 1797 C CA . SER A 1 229 ? 15.100 11.814 -4.974 1.00 93.94 229 SER A CA 1
ATOM 1798 C C . SER A 1 229 ? 15.103 11.210 -3.565 1.00 93.94 229 SER A C 1
ATOM 1800 O O . SER A 1 229 ? 15.892 11.642 -2.721 1.00 93.94 229 SER A O 1
ATOM 1802 N N . THR A 1 230 ? 14.236 10.229 -3.284 1.00 96.00 230 THR A N 1
ATOM 1803 C CA . THR A 1 230 ? 14.167 9.577 -1.969 1.00 96.00 230 THR A CA 1
ATOM 1804 C C . THR A 1 230 ? 15.133 8.395 -1.855 1.00 96.00 230 THR A C 1
ATOM 1806 O O . THR A 1 230 ? 15.882 8.071 -2.775 1.00 96.00 230 THR A O 1
ATOM 1809 N N . GLY A 1 231 ? 15.167 7.767 -0.677 1.00 96.56 231 GLY A N 1
ATOM 1810 C CA . GLY A 1 231 ? 15.948 6.559 -0.423 1.00 96.56 231 GLY A CA 1
ATOM 1811 C C . GLY A 1 231 ? 15.078 5.309 -0.311 1.00 96.56 231 GLY A C 1
ATOM 1812 O O . GLY A 1 231 ? 13.923 5.274 -0.731 1.00 96.56 231 GLY A O 1
ATOM 1813 N N . TYR A 1 232 ? 15.636 4.283 0.332 1.00 98.06 232 TYR A N 1
ATOM 1814 C CA . TYR A 1 232 ? 14.965 3.003 0.585 1.00 98.06 232 TYR A CA 1
ATOM 1815 C C . TYR A 1 232 ? 13.752 3.103 1.516 1.00 98.06 232 TYR A C 1
ATOM 1817 O O . TYR A 1 232 ? 13.004 2.140 1.629 1.00 98.06 232 TYR A O 1
ATOM 1825 N N . SER A 1 233 ? 13.551 4.225 2.202 1.00 98.44 233 SER A N 1
ATOM 1826 C CA . SER A 1 233 ? 12.404 4.446 3.074 1.00 98.44 233 SER A CA 1
ATOM 1827 C C . SER A 1 233 ? 11.997 5.913 3.102 1.00 98.44 233 SER A C 1
ATOM 1829 O O . SER A 1 233 ? 12.790 6.811 2.804 1.00 98.44 233 SER A O 1
ATOM 1831 N N . TRP A 1 234 ? 10.739 6.140 3.464 1.00 98.50 234 TRP A N 1
ATOM 1832 C CA . TRP A 1 234 ? 10.157 7.461 3.653 1.00 98.50 234 TRP A CA 1
ATOM 1833 C C . TRP A 1 234 ? 9.002 7.373 4.652 1.00 98.50 234 TRP A C 1
ATOM 1835 O O . TRP A 1 234 ? 8.438 6.298 4.863 1.00 98.50 234 TRP A O 1
ATOM 1845 N N . ASN A 1 235 ? 8.635 8.496 5.263 1.00 98.31 235 ASN A N 1
ATOM 1846 C CA . ASN A 1 235 ? 7.414 8.583 6.053 1.00 98.31 235 ASN A CA 1
ATOM 1847 C C . ASN A 1 235 ? 6.679 9.901 5.802 1.00 98.31 235 ASN A C 1
ATOM 1849 O O . ASN A 1 235 ? 7.261 10.897 5.373 1.00 98.31 235 ASN A O 1
ATOM 1853 N N . SER A 1 236 ? 5.378 9.899 6.065 1.00 97.62 236 SER A N 1
ATOM 1854 C CA . SER A 1 236 ? 4.543 11.095 6.023 1.00 97.62 236 SER A CA 1
ATOM 1855 C C . SER A 1 236 ? 3.576 11.085 7.196 1.00 97.62 236 SER A C 1
ATOM 1857 O O . SER A 1 236 ? 3.005 10.047 7.519 1.00 97.62 236 SER A O 1
ATOM 1859 N N . THR A 1 237 ? 3.391 12.240 7.832 1.00 96.69 237 THR A N 1
ATOM 1860 C CA . THR A 1 237 ? 2.427 12.442 8.918 1.00 96.69 237 THR A CA 1
ATOM 1861 C C . THR A 1 237 ? 1.581 13.667 8.606 1.00 96.69 237 THR A C 1
ATOM 1863 O O . THR A 1 237 ? 2.107 14.775 8.536 1.00 96.69 237 THR A O 1
ATOM 1866 N N . ALA A 1 238 ? 0.276 13.480 8.426 1.00 93.81 238 ALA A N 1
ATOM 1867 C CA . ALA A 1 238 ? -0.687 14.564 8.244 1.00 93.81 238 ALA A CA 1
ATOM 1868 C C . ALA A 1 238 ? -2.111 14.053 8.487 1.00 93.81 238 ALA A C 1
ATOM 1870 O O . ALA A 1 238 ? -2.368 12.854 8.426 1.00 93.81 238 ALA A O 1
ATOM 1871 N N . GLN A 1 239 ? -3.054 14.958 8.761 1.00 90.81 239 GLN A N 1
ATOM 1872 C CA . GLN A 1 239 ? -4.490 14.642 8.843 1.00 90.81 239 GLN A CA 1
ATOM 1873 C C . GLN A 1 239 ? -4.819 13.432 9.749 1.00 90.81 239 GLN A C 1
ATOM 1875 O O . GLN A 1 239 ? -5.665 12.607 9.415 1.00 90.81 239 GLN A O 1
ATOM 1880 N N . ARG A 1 240 ? -4.123 13.296 10.891 1.00 92.00 240 ARG A N 1
ATOM 1881 C CA . ARG A 1 240 ? -4.211 12.158 11.840 1.00 92.00 240 ARG A CA 1
ATOM 1882 C C . ARG A 1 240 ? -3.785 10.789 11.287 1.00 92.00 240 ARG A C 1
ATOM 1884 O O . ARG A 1 240 ? -4.037 9.777 11.934 1.00 92.00 240 ARG A O 1
ATOM 1891 N N . HIS A 1 241 ? -3.112 10.740 10.147 1.00 94.69 241 HIS A N 1
ATOM 1892 C CA . HIS A 1 241 ? -2.550 9.521 9.580 1.00 94.69 241 HIS A CA 1
ATOM 1893 C C . HIS A 1 241 ? -1.025 9.589 9.601 1.00 94.69 241 HIS A C 1
ATOM 1895 O O . HIS A 1 241 ? -0.430 10.667 9.523 1.00 94.69 241 HIS A O 1
ATOM 1901 N N . VAL A 1 242 ? -0.405 8.420 9.694 1.00 97.06 242 VAL A N 1
ATOM 1902 C CA . VAL A 1 242 ? 1.011 8.220 9.408 1.00 97.06 242 VAL A CA 1
ATOM 1903 C C . VAL A 1 242 ? 1.127 7.127 8.362 1.00 97.06 242 VAL A C 1
ATOM 1905 O O . VAL A 1 242 ? 0.444 6.106 8.455 1.00 97.06 242 VAL A O 1
ATOM 1908 N N . ILE A 1 243 ? 1.985 7.348 7.376 1.00 98.56 243 ILE A N 1
ATOM 1909 C CA . ILE A 1 243 ? 2.390 6.327 6.420 1.00 98.56 243 ILE A CA 1
ATOM 1910 C C . ILE A 1 243 ? 3.890 6.136 6.578 1.00 98.56 243 ILE A C 1
ATOM 1912 O O . ILE A 1 243 ? 4.644 7.102 6.483 1.00 98.56 243 ILE A O 1
ATOM 1916 N N . ASP A 1 244 ? 4.301 4.897 6.806 1.00 98.69 244 ASP A N 1
ATOM 1917 C CA . ASP A 1 244 ? 5.695 4.475 6.831 1.00 98.69 244 ASP A CA 1
ATOM 1918 C C . ASP A 1 244 ? 5.916 3.532 5.638 1.00 98.69 244 ASP A C 1
ATOM 1920 O O . ASP A 1 244 ? 5.238 2.507 5.530 1.00 98.69 244 ASP A O 1
ATOM 1924 N N . VAL A 1 245 ? 6.831 3.874 4.725 1.00 98.88 245 VAL A N 1
ATOM 1925 C CA . VAL A 1 245 ? 7.165 3.043 3.556 1.00 98.88 245 VAL A CA 1
ATOM 1926 C C . VAL A 1 245 ? 8.631 2.649 3.535 1.00 98.88 245 VAL A C 1
ATOM 1928 O O . VAL A 1 245 ? 9.509 3.417 3.929 1.00 98.88 245 VAL A O 1
ATOM 1931 N N . GLN A 1 246 ? 8.901 1.456 3.019 1.00 98.69 246 GLN A N 1
ATOM 1932 C CA . GLN A 1 246 ? 10.249 0.950 2.801 1.00 98.69 246 GLN A CA 1
ATOM 1933 C C . GLN A 1 246 ? 10.303 0.007 1.599 1.00 98.69 246 GLN A C 1
ATOM 1935 O O . GLN A 1 246 ? 9.336 -0.692 1.307 1.00 98.69 246 GLN A O 1
ATOM 1940 N N . THR A 1 247 ? 11.451 -0.054 0.937 1.00 98.69 247 THR A N 1
ATOM 1941 C CA . THR A 1 247 ? 11.761 -1.032 -0.105 1.00 98.69 247 THR A CA 1
ATOM 1942 C C . THR A 1 247 ? 13.101 -1.695 0.171 1.00 98.69 247 THR A C 1
ATOM 1944 O O . THR A 1 247 ? 14.032 -1.081 0.692 1.00 98.69 247 THR A O 1
ATOM 1947 N N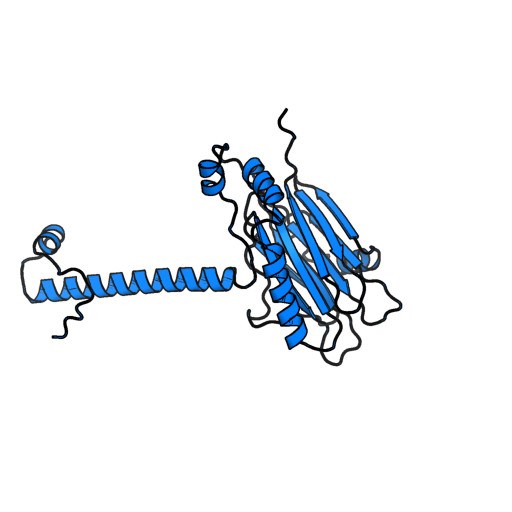 . GLU A 1 248 ? 13.213 -2.961 -0.205 1.00 97.94 248 GLU A N 1
ATOM 1948 C CA . GLU A 1 248 ? 14.457 -3.723 -0.126 1.00 97.94 248 GLU A CA 1
ATOM 1949 C C . GLU A 1 248 ? 15.375 -3.444 -1.328 1.00 97.94 248 GLU A C 1
ATOM 1951 O O . GLU A 1 248 ? 15.043 -2.677 -2.237 1.00 97.94 248 GLU A O 1
ATOM 1956 N N . ARG A 1 249 ? 16.550 -4.081 -1.338 1.00 95.50 249 ARG A N 1
ATOM 1957 C CA . ARG A 1 249 ? 17.496 -4.082 -2.464 1.00 95.50 249 ARG A CA 1
ATOM 1958 C C . ARG A 1 249 ? 17.168 -5.188 -3.469 1.00 95.50 249 ARG A C 1
ATOM 1960 O O . ARG A 1 249 ? 16.484 -6.153 -3.149 1.00 95.50 249 ARG A O 1
ATOM 1967 N N . GLY A 1 250 ? 17.756 -5.080 -4.658 1.00 94.25 250 GLY A N 1
ATOM 1968 C CA . GLY A 1 250 ? 17.659 -6.084 -5.718 1.00 94.25 250 GLY A CA 1
ATOM 1969 C C . GLY A 1 250 ? 16.684 -5.681 -6.818 1.00 94.25 250 GLY A C 1
ATOM 1970 O O . GLY A 1 250 ? 16.081 -4.615 -6.769 1.00 94.25 250 GLY A O 1
ATOM 1971 N N . THR A 1 251 ? 16.545 -6.542 -7.822 1.00 94.69 251 THR A N 1
ATOM 1972 C CA . THR A 1 251 ? 15.709 -6.305 -9.014 1.00 94.69 251 THR A CA 1
ATOM 1973 C C . THR A 1 251 ? 14.251 -6.720 -8.815 1.00 94.69 251 THR A C 1
ATOM 1975 O O . THR A 1 251 ? 13.417 -6.566 -9.705 1.00 94.69 251 THR A O 1
ATOM 1978 N N . SER A 1 252 ? 13.934 -7.321 -7.671 1.00 96.69 252 SER A N 1
ATOM 1979 C CA . SER A 1 252 ? 12.587 -7.755 -7.302 1.00 96.69 252 SER A CA 1
ATOM 1980 C C . SER A 1 252 ? 12.345 -7.570 -5.801 1.00 96.69 252 SER A C 1
ATOM 1982 O O . SER A 1 252 ? 12.086 -8.557 -5.115 1.00 96.69 252 SER A O 1
ATOM 1984 N N . PRO A 1 253 ? 12.527 -6.348 -5.263 1.00 98.06 253 PRO A N 1
ATOM 1985 C CA . PRO A 1 253 ? 12.461 -6.107 -3.831 1.00 98.06 253 PRO A CA 1
ATOM 1986 C C . PRO A 1 253 ? 11.031 -6.220 -3.305 1.00 98.06 253 PRO A C 1
ATOM 1988 O O . PRO A 1 253 ? 10.056 -5.973 -4.026 1.00 98.06 253 PRO A O 1
ATOM 1991 N N . THR A 1 254 ? 10.920 -6.501 -2.009 1.00 98.69 254 THR A N 1
ATOM 1992 C CA . THR A 1 254 ? 9.684 -6.246 -1.273 1.00 98.69 254 THR A CA 1
ATOM 1993 C C . THR A 1 254 ? 9.564 -4.750 -0.994 1.00 98.69 254 THR A C 1
ATOM 1995 O O . THR A 1 254 ? 10.475 -4.147 -0.425 1.00 98.69 254 THR A O 1
ATOM 1998 N N . PHE A 1 255 ? 8.427 -4.161 -1.359 1.00 98.81 255 PHE A N 1
ATOM 1999 C CA . PHE A 1 255 ? 7.994 -2.839 -0.914 1.00 98.81 255 PHE A CA 1
ATOM 2000 C C . PHE A 1 255 ? 6.928 -3.018 0.165 1.00 98.81 255 PHE A C 1
ATOM 2002 O O . PHE A 1 255 ? 5.954 -3.738 -0.032 1.00 98.81 255 PHE A O 1
ATOM 2009 N N . THR A 1 256 ? 7.107 -2.384 1.318 1.00 98.75 256 THR A N 1
ATOM 2010 C CA . THR A 1 256 ? 6.161 -2.433 2.434 1.00 98.75 256 THR A CA 1
ATOM 2011 C C . THR A 1 256 ? 5.681 -1.031 2.760 1.00 98.75 256 THR A C 1
ATOM 2013 O O . THR A 1 256 ? 6.500 -0.136 2.953 1.00 98.75 256 THR A O 1
ATOM 2016 N N . ALA A 1 257 ? 4.371 -0.867 2.901 1.00 98.81 257 ALA A N 1
ATOM 2017 C CA . ALA A 1 257 ? 3.748 0.329 3.439 1.00 98.81 257 ALA A CA 1
ATOM 2018 C C . ALA A 1 257 ? 2.891 -0.026 4.656 1.00 98.81 257 ALA A C 1
ATOM 2020 O O . ALA A 1 257 ? 2.102 -0.967 4.609 1.00 98.81 257 ALA A O 1
ATOM 2021 N N . VAL A 1 258 ? 3.017 0.744 5.731 1.00 98.69 258 VAL A N 1
ATOM 2022 C CA . VAL A 1 258 ? 2.149 0.658 6.909 1.00 98.69 258 VAL A CA 1
ATOM 2023 C C . VAL A 1 258 ? 1.430 1.988 7.059 1.00 98.69 258 VAL A C 1
ATOM 2025 O O . VAL A 1 258 ? 2.059 3.026 7.250 1.00 98.69 258 VAL A O 1
ATOM 2028 N N . ILE A 1 259 ? 0.105 1.951 6.961 1.00 98.50 259 ILE A N 1
ATOM 2029 C CA . ILE A 1 259 ? -0.768 3.121 7.034 1.00 98.50 259 ILE A CA 1
ATOM 2030 C C . ILE A 1 259 ? -1.514 3.049 8.363 1.00 98.50 259 ILE A C 1
ATOM 2032 O O . ILE A 1 259 ? -2.284 2.120 8.588 1.00 98.50 259 ILE A O 1
ATOM 2036 N N . ARG A 1 260 ? -1.309 4.016 9.256 1.00 96.88 260 ARG A N 1
ATOM 2037 C CA . ARG A 1 260 ? -1.829 3.962 10.630 1.00 96.88 260 ARG A CA 1
ATOM 2038 C C . ARG A 1 260 ? -2.453 5.273 11.077 1.00 96.88 260 ARG A C 1
ATOM 2040 O O . ARG A 1 260 ? -2.092 6.347 10.602 1.00 96.88 260 ARG A O 1
ATOM 2047 N N . LEU A 1 261 ? -3.386 5.179 12.017 1.00 95.50 261 LEU A N 1
ATOM 2048 C CA . LEU A 1 261 ? -3.959 6.341 12.691 1.00 95.50 261 LEU A CA 1
ATOM 2049 C C . LEU A 1 261 ? -3.013 6.842 13.795 1.00 95.50 261 LEU A C 1
ATOM 2051 O O . LEU A 1 261 ? -2.409 6.048 14.517 1.00 95.50 261 LEU A O 1
ATOM 2055 N N . ILE A 1 262 ? -2.922 8.160 13.973 1.00 91.19 262 ILE A N 1
ATOM 2056 C CA . ILE A 1 262 ? -2.326 8.752 15.173 1.00 91.19 262 ILE A CA 1
ATOM 2057 C C . ILE A 1 262 ? -3.319 8.563 16.316 1.00 91.19 262 ILE A C 1
ATOM 2059 O O . ILE A 1 262 ? -4.336 9.251 16.391 1.00 91.19 262 ILE A O 1
ATOM 2063 N N . THR A 1 263 ? -3.024 7.629 17.213 1.00 80.06 263 THR A N 1
ATOM 2064 C CA . THR A 1 263 ? -3.814 7.434 18.429 1.00 80.06 263 THR A CA 1
ATOM 2065 C C . THR A 1 263 ? -3.133 8.181 19.563 1.00 80.06 263 THR A C 1
ATOM 2067 O O . THR A 1 263 ? -1.969 7.905 19.850 1.00 80.06 263 THR A O 1
ATOM 2070 N N . SER A 1 264 ? -3.828 9.114 20.210 1.00 68.44 264 SER A N 1
ATOM 2071 C CA . SER A 1 264 ? -3.362 9.711 21.465 1.00 68.44 264 SER A CA 1
ATOM 2072 C C . SER A 1 264 ? -3.135 8.601 22.483 1.00 68.44 264 SER A C 1
ATOM 2074 O O . SER A 1 264 ? -3.977 7.712 22.572 1.00 68.44 264 SER A O 1
ATOM 2076 N N . SER A 1 265 ? -2.020 8.612 23.216 1.00 47.62 265 SER A N 1
ATOM 2077 C CA . SER A 1 265 ? -1.819 7.743 24.382 1.00 47.62 265 SER A CA 1
ATOM 2078 C C . SER A 1 265 ? -3.005 7.929 25.331 1.00 47.62 265 SER A C 1
ATOM 2080 O O . SER A 1 265 ? -3.416 9.060 25.572 1.00 47.62 265 SER A O 1
ATOM 2082 N N . VAL A 1 266 ? -3.598 6.832 25.802 1.00 46.34 266 VAL A N 1
ATOM 2083 C CA . VAL A 1 266 ? -4.549 6.922 26.917 1.00 46.34 266 VAL A CA 1
ATOM 2084 C C . VAL A 1 266 ? -3.660 6.858 28.152 1.00 46.34 266 VAL A C 1
ATOM 2086 O O . VAL A 1 266 ? -2.902 5.894 28.266 1.00 46.34 266 VAL A O 1
ATOM 2089 N N . GLU A 1 267 ? -3.658 7.931 28.945 1.00 32.31 267 GLU A N 1
ATOM 2090 C CA . GLU A 1 267 ? -3.054 7.966 30.286 1.00 32.31 267 GLU A CA 1
ATOM 2091 C C . GLU A 1 267 ? -3.682 6.917 31.209 1.00 32.31 267 GLU A C 1
ATOM 2093 O O . GLU A 1 267 ? -4.907 6.673 31.080 1.00 32.31 267 GLU A O 1
#

Organism: NCBI:txid240449

InterPro domains:
  IPR049065 Nakanori-like [PF21230] (60-261)
  IPR053085 Jasmonate-induced protein [PTHR36482] (75-261)

Nearest PDB structures (foldseek):
  5h0q-assembly1_A  TM=8.996E-01  e=8.312E-18  Grifola frondosa
  7ekz-assembly1_A  TM=7.638E-01  e=2.729E-09  Hydra vulgaris
  3q0x-assembly1_A  TM=3.143E-01  e=2.518E-01  Chlamydomonas reinhardtii
  4to7-assembly1_A-2  TM=2.431E-01  e=3.995E-01  Chlamydomonas reinhardtii
  6qh7-assembly1_M  TM=2.498E-01  e=1.421E+00  Rattus norvegicus